Protein AF-A0A7J5ZS34-F1 (afdb_monomer_lite)

Organism: Ameiurus melas (NCBI:txid219545)

Sequence (217 aa):
MYRLGFVGENQRVLSARRSTNTTSGTLKTSHIPPKDSIRQAQTFTESSNSSSHVSEFKKKNPQLYNLISSIKTDSDGQNLIAMEVLGQDHRRALTTGPSRISQMARKLLGDTMISGDVELLLKRCMILHHPLTSEKLRCALGEGVLSQSHVLSDDGIRGYYKAGYRNLVSEYSRMGILDQNQRERLDEWVTQDRHEDTNTAEYHQLQQGLREKADGE

Structure (mmCIF, N/CA/C/O backbone):
data_AF-A0A7J5ZS34-F1
#
_entry.id   AF-A0A7J5ZS34-F1
#
loop_
_atom_site.group_PDB
_atom_site.id
_atom_site.type_symbol
_atom_site.label_atom_id
_atom_site.label_alt_id
_atom_site.label_comp_id
_atom_site.label_asym_id
_atom_site.label_entity_id
_atom_site.label_seq_id
_atom_site.pdbx_PDB_ins_code
_atom_site.Cartn_x
_atom_site.Cartn_y
_atom_site.Cartn_z
_atom_site.occupancy
_atom_site.B_iso_or_equiv
_atom_site.auth_seq_id
_atom_site.auth_comp_id
_atom_site.auth_asym_id
_atom_site.auth_atom_id
_atom_site.pdbx_PDB_model_num
ATOM 1 N N . MET A 1 1 ? 23.028 -11.704 -2.261 1.00 48.97 1 MET A N 1
ATOM 2 C CA . MET A 1 1 ? 21.741 -11.682 -2.990 1.00 48.97 1 MET A CA 1
ATOM 3 C C . MET A 1 1 ? 20.794 -10.777 -2.213 1.00 48.97 1 MET A C 1
ATOM 5 O O . MET A 1 1 ? 20.711 -10.950 -1.003 1.00 48.97 1 MET A O 1
ATOM 9 N N . TYR A 1 2 ? 20.189 -9.767 -2.846 1.00 60.50 2 TYR A N 1
ATOM 10 C CA . TYR A 1 2 ? 19.260 -8.843 -2.175 1.00 60.50 2 TYR A CA 1
ATOM 11 C C . TYR A 1 2 ? 17.985 -9.583 -1.730 1.00 60.50 2 TYR A C 1
ATOM 13 O O . TYR A 1 2 ? 17.517 -10.448 -2.467 1.00 60.50 2 TYR A O 1
ATOM 21 N N . ARG A 1 3 ? 17.395 -9.243 -0.572 1.00 74.00 3 ARG A N 1
ATOM 22 C CA . ARG A 1 3 ? 16.090 -9.782 -0.131 1.00 74.00 3 ARG A CA 1
ATOM 23 C C . ARG A 1 3 ? 14.938 -8.886 -0.606 1.00 74.00 3 ARG A C 1
ATOM 25 O O . ARG A 1 3 ? 14.037 -8.548 0.158 1.00 74.00 3 ARG A O 1
ATOM 32 N N . LEU A 1 4 ? 14.985 -8.477 -1.877 1.00 85.00 4 LEU A N 1
ATOM 33 C CA . LEU A 1 4 ? 13.944 -7.638 -2.477 1.00 85.00 4 LEU A CA 1
ATOM 34 C C . LEU A 1 4 ? 12.578 -8.314 -2.353 1.00 85.00 4 LEU A C 1
ATOM 36 O O . LEU A 1 4 ? 12.456 -9.518 -2.570 1.00 85.00 4 LEU A O 1
ATOM 40 N N . GLY A 1 5 ? 11.561 -7.540 -1.976 1.00 88.00 5 GLY A N 1
ATOM 41 C CA . GLY A 1 5 ? 10.223 -8.077 -1.727 1.00 88.00 5 GLY A CA 1
ATOM 42 C C . GLY A 1 5 ? 10.076 -8.820 -0.397 1.00 88.00 5 GLY A C 1
ATOM 43 O O . GLY A 1 5 ? 9.021 -9.399 -0.138 1.00 88.00 5 GLY A O 1
ATOM 44 N N . PHE A 1 6 ? 11.080 -8.795 0.485 1.00 93.06 6 PHE A N 1
ATOM 45 C CA . PHE A 1 6 ? 10.868 -9.205 1.870 1.00 93.06 6 PHE A CA 1
ATOM 46 C C . PHE A 1 6 ? 9.926 -8.215 2.562 1.00 93.06 6 PHE A C 1
ATOM 48 O O . PHE A 1 6 ? 10.157 -7.005 2.522 1.00 93.06 6 PHE A O 1
ATOM 55 N N . VAL A 1 7 ? 8.876 -8.738 3.195 1.00 96.38 7 VAL A N 1
ATOM 56 C CA . VAL A 1 7 ? 7.867 -7.957 3.915 1.00 96.38 7 VAL A CA 1
ATOM 57 C C . VAL A 1 7 ? 7.783 -8.431 5.356 1.00 96.38 7 VAL A C 1
ATOM 59 O O . VAL A 1 7 ? 7.884 -9.622 5.640 1.00 96.38 7 VAL A O 1
ATOM 62 N N . GLY A 1 8 ? 7.607 -7.483 6.264 1.00 95.81 8 GLY A N 1
ATOM 63 C CA . GLY A 1 8 ? 7.356 -7.731 7.675 1.00 95.81 8 GLY A CA 1
ATOM 64 C C . GLY A 1 8 ? 7.327 -6.419 8.442 1.00 95.81 8 GLY A C 1
ATOM 65 O O . GLY A 1 8 ? 7.392 -5.342 7.853 1.00 95.81 8 GLY A O 1
ATOM 66 N N . GLU A 1 9 ? 7.270 -6.500 9.767 1.00 96.06 9 GLU A N 1
ATOM 67 C CA . GLU A 1 9 ? 7.497 -5.330 10.621 1.00 96.06 9 GLU A CA 1
ATOM 68 C C . GLU A 1 9 ? 8.843 -4.679 10.277 1.00 96.06 9 GLU A C 1
ATOM 70 O O . GLU A 1 9 ? 9.850 -5.372 10.097 1.00 96.06 9 GLU A O 1
ATOM 75 N N . ASN A 1 10 ? 8.879 -3.351 10.193 1.00 94.94 10 ASN A N 1
ATOM 76 C CA . ASN A 1 10 ? 10.049 -2.597 9.749 1.00 94.94 10 ASN A CA 1
ATOM 77 C C . ASN A 1 10 ? 11.325 -2.971 10.525 1.00 94.94 10 ASN A C 1
ATOM 79 O O . ASN A 1 10 ? 12.374 -3.166 9.912 1.00 94.94 10 ASN A O 1
ATOM 83 N N . GLN A 1 11 ? 11.243 -3.191 11.841 1.00 93.38 11 GLN A N 1
ATOM 84 C CA . GLN A 1 11 ? 12.381 -3.663 12.641 1.00 93.38 11 GLN A CA 1
ATOM 85 C C . GLN A 1 11 ? 12.939 -5.017 12.166 1.00 93.38 11 GLN A C 1
ATOM 87 O O . GLN A 1 11 ? 14.158 -5.217 12.125 1.00 93.38 11 GLN A O 1
ATOM 92 N N . ARG A 1 12 ? 12.066 -5.948 11.754 1.00 91.31 12 ARG A N 1
ATOM 93 C CA . ARG A 1 12 ? 12.450 -7.267 11.228 1.00 91.31 12 ARG A CA 1
ATOM 94 C C . ARG A 1 12 ? 13.080 -7.128 9.848 1.00 91.31 12 ARG A C 1
ATOM 96 O O . ARG A 1 12 ? 14.090 -7.777 9.581 1.00 91.31 12 ARG A O 1
ATOM 103 N N . VAL A 1 13 ? 12.539 -6.248 9.003 1.00 91.19 13 VAL A N 1
ATOM 104 C CA . VAL A 1 13 ? 13.102 -5.934 7.679 1.00 91.19 13 VAL A CA 1
ATOM 105 C C . VAL A 1 13 ? 14.502 -5.328 7.812 1.00 91.19 13 VAL A C 1
ATOM 107 O O . VAL A 1 13 ? 15.447 -5.795 7.175 1.00 91.19 13 VAL A O 1
ATOM 110 N N . LEU A 1 14 ? 14.677 -4.352 8.704 1.00 88.69 14 LEU A N 1
ATOM 111 C CA . LEU A 1 14 ? 15.975 -3.733 8.981 1.00 88.69 14 LEU A CA 1
ATOM 112 C C . LEU A 1 14 ? 16.985 -4.730 9.571 1.00 88.69 14 LEU A C 1
ATOM 114 O O . LEU A 1 14 ? 18.161 -4.706 9.202 1.00 88.69 14 LEU A O 1
ATOM 118 N N . SER A 1 15 ? 16.545 -5.623 10.459 1.00 85.69 15 SER A N 1
ATOM 119 C CA . SER A 1 15 ? 17.412 -6.646 11.061 1.00 85.69 15 SER A CA 1
ATOM 120 C C . SER A 1 15 ? 17.871 -7.681 10.033 1.00 85.69 15 SER A C 1
ATOM 122 O O . SER A 1 15 ? 19.058 -8.007 9.971 1.00 85.69 15 SER A O 1
ATOM 124 N N . ALA A 1 16 ? 16.961 -8.135 9.165 1.00 81.31 16 ALA A N 1
ATOM 125 C CA . ALA A 1 16 ? 17.289 -9.027 8.057 1.00 81.31 16 ALA A CA 1
ATOM 126 C C . ALA A 1 16 ? 18.331 -8.398 7.119 1.00 81.31 16 ALA A C 1
ATOM 128 O O . ALA A 1 16 ? 19.273 -9.083 6.719 1.00 81.31 16 ALA A O 1
ATOM 129 N N . ARG A 1 17 ? 18.233 -7.089 6.851 1.00 74.88 17 ARG A N 1
ATOM 130 C CA . ARG A 1 17 ? 19.227 -6.352 6.061 1.00 74.88 17 ARG A CA 1
ATOM 131 C C . ARG A 1 17 ? 20.604 -6.321 6.714 1.00 74.88 17 ARG A C 1
ATOM 133 O O . ARG A 1 17 ? 21.589 -6.540 6.025 1.00 74.88 17 ARG A O 1
ATOM 140 N N . ARG A 1 18 ? 20.699 -6.056 8.022 1.00 65.38 18 ARG A N 1
ATOM 141 C CA . ARG A 1 18 ? 21.997 -6.005 8.730 1.00 65.38 18 ARG A CA 1
ATOM 142 C C . ARG A 1 18 ? 22.741 -7.340 8.689 1.00 65.38 18 ARG A C 1
ATOM 144 O O . ARG A 1 18 ? 23.963 -7.344 8.664 1.00 65.38 18 ARG A O 1
ATOM 151 N N . SER A 1 19 ? 22.010 -8.456 8.659 1.00 59.66 19 SER A N 1
ATOM 152 C CA . SER A 1 19 ? 22.605 -9.798 8.564 1.00 59.66 19 SER A CA 1
ATOM 153 C C . SER A 1 19 ? 23.223 -10.105 7.193 1.00 59.66 19 SER A C 1
ATOM 155 O O . SER A 1 19 ? 24.037 -11.016 7.063 1.00 59.66 19 SER A O 1
ATOM 157 N N . THR A 1 20 ? 22.859 -9.340 6.164 1.00 58.91 20 THR A N 1
ATOM 158 C CA . THR A 1 20 ? 23.405 -9.452 4.813 1.00 58.91 20 THR A CA 1
ATOM 159 C C . THR A 1 20 ? 24.353 -8.277 4.585 1.00 58.91 20 THR A C 1
ATOM 161 O O . THR A 1 20 ? 23.898 -7.142 4.557 1.00 58.91 20 THR A O 1
ATOM 164 N N . ASN A 1 21 ? 25.660 -8.507 4.414 1.00 55.16 21 ASN A N 1
ATOM 165 C CA . ASN A 1 21 ? 26.705 -7.477 4.205 1.00 55.16 21 ASN A CA 1
ATOM 166 C C . ASN A 1 21 ? 26.552 -6.633 2.905 1.00 55.16 21 ASN A C 1
ATOM 168 O O . ASN A 1 21 ? 27.532 -6.254 2.268 1.00 55.16 21 ASN A O 1
ATOM 172 N N . THR A 1 22 ? 25.335 -6.355 2.444 1.00 53.03 22 THR A N 1
ATOM 173 C CA . THR A 1 22 ? 25.034 -5.655 1.195 1.00 53.03 22 THR A CA 1
ATOM 174 C C . THR A 1 22 ? 24.881 -4.151 1.422 1.00 53.03 22 THR A C 1
ATOM 176 O O . THR A 1 22 ? 23.938 -3.709 2.074 1.00 53.03 22 THR A O 1
ATOM 179 N N . THR A 1 23 ? 25.825 -3.392 0.853 1.00 54.28 23 THR A N 1
ATOM 180 C CA . THR A 1 23 ? 25.794 -1.958 0.492 1.00 54.28 23 THR A CA 1
ATOM 181 C C . THR A 1 23 ? 24.666 -1.122 1.106 1.00 54.28 23 THR A C 1
ATOM 183 O O . THR A 1 23 ? 23.565 -1.007 0.558 1.00 54.28 23 THR A O 1
ATOM 186 N N . SER A 1 24 ? 24.995 -0.471 2.225 1.00 53.62 24 SER A N 1
ATOM 187 C CA . SER A 1 24 ? 24.229 0.636 2.800 1.00 53.62 24 SER A CA 1
ATOM 188 C C . SER A 1 24 ? 23.988 1.715 1.733 1.00 53.62 24 SER A C 1
ATOM 190 O O . SER A 1 24 ? 24.939 2.269 1.193 1.00 53.62 24 SER A O 1
ATOM 192 N N . GLY A 1 25 ? 22.723 1.982 1.386 1.00 61.28 25 GLY A N 1
ATOM 193 C CA . GLY A 1 25 ? 22.329 3.068 0.472 1.00 61.28 25 GLY A CA 1
ATOM 194 C C . GLY A 1 25 ? 21.471 2.645 -0.726 1.00 61.28 25 GLY A C 1
ATOM 195 O O . GLY A 1 25 ? 20.582 3.400 -1.122 1.00 61.28 25 GLY A O 1
ATOM 196 N N . THR A 1 26 ? 21.659 1.432 -1.256 1.00 78.56 26 THR A N 1
ATOM 197 C CA . THR A 1 26 ? 20.898 0.940 -2.427 1.00 78.56 26 THR A CA 1
ATOM 198 C C . THR A 1 26 ? 19.485 0.491 -2.062 1.00 78.56 26 THR A C 1
ATOM 200 O O . THR A 1 26 ? 18.577 0.580 -2.884 1.00 78.56 26 THR A O 1
ATOM 203 N N . LEU A 1 27 ? 19.282 0.031 -0.826 1.00 86.12 27 LEU A N 1
ATOM 204 C CA . LEU A 1 27 ? 18.014 -0.516 -0.347 1.00 86.12 27 LEU A CA 1
ATOM 205 C C . LEU A 1 27 ? 17.279 0.474 0.560 1.00 86.12 27 LEU A C 1
ATOM 207 O O . LEU A 1 27 ? 17.881 1.167 1.386 1.00 86.12 27 LEU A O 1
ATOM 211 N N . LYS A 1 28 ? 15.952 0.492 0.465 1.00 90.06 28 LYS A N 1
ATOM 212 C CA . LYS A 1 28 ? 15.052 1.249 1.343 1.00 90.06 28 LYS A CA 1
ATOM 213 C C . LYS A 1 28 ? 14.036 0.310 1.978 1.00 90.06 28 LYS A C 1
ATOM 215 O O . LYS A 1 28 ? 13.817 -0.795 1.492 1.00 90.06 28 LYS A O 1
ATOM 220 N N . THR A 1 29 ? 13.511 0.701 3.132 1.00 91.88 29 THR A N 1
ATOM 221 C CA . THR A 1 29 ? 12.297 0.096 3.680 1.00 91.88 29 THR A CA 1
ATOM 222 C C . THR A 1 29 ? 11.153 1.034 3.350 1.00 91.88 29 THR A C 1
ATOM 224 O O . THR A 1 29 ? 11.266 2.248 3.516 1.00 91.88 29 THR A O 1
ATOM 227 N N . SER A 1 30 ? 10.093 0.479 2.785 1.00 94.75 30 SER A N 1
ATOM 228 C CA . SER A 1 30 ? 8.942 1.237 2.324 1.00 94.75 30 SER A CA 1
ATOM 229 C C . SER A 1 30 ? 7.734 0.768 3.113 1.00 94.75 30 SER A C 1
ATOM 231 O O . SER A 1 30 ? 7.339 -0.388 2.985 1.00 94.75 30 SER A O 1
ATOM 233 N N . HIS A 1 31 ? 7.206 1.626 3.985 1.00 97.31 31 HIS A N 1
ATOM 234 C CA . HIS A 1 31 ? 6.014 1.318 4.776 1.00 97.31 31 HIS A CA 1
ATOM 235 C C . HIS A 1 31 ? 4.791 1.180 3.873 1.00 97.31 31 HIS A C 1
ATOM 237 O O . HIS A 1 31 ? 4.572 2.016 2.992 1.00 97.31 31 HIS A O 1
ATOM 243 N N . ILE A 1 32 ? 3.994 0.138 4.105 1.00 97.38 32 ILE A N 1
ATOM 244 C CA . ILE A 1 32 ? 2.765 -0.121 3.358 1.00 97.38 32 ILE A CA 1
ATOM 245 C C . ILE A 1 32 ? 1.648 -0.444 4.359 1.00 97.38 32 ILE A C 1
ATOM 247 O O . ILE A 1 32 ? 1.678 -1.539 4.916 1.00 97.38 32 ILE A O 1
ATOM 251 N N . PRO A 1 33 ? 0.660 0.451 4.571 1.00 97.50 33 PRO A N 1
ATOM 252 C CA . PRO A 1 33 ? 0.546 1.806 4.023 1.00 97.50 33 PRO A CA 1
ATOM 25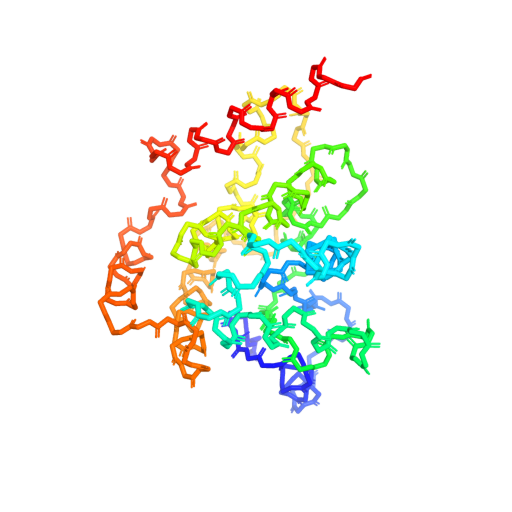3 C C . PRO A 1 33 ? 1.669 2.768 4.457 1.00 97.50 33 PRO A C 1
ATOM 255 O O . PRO A 1 33 ? 2.360 2.512 5.445 1.00 97.50 33 PRO A O 1
ATOM 258 N N . PRO A 1 34 ? 1.842 3.908 3.759 1.00 97.25 34 PRO A N 1
ATOM 259 C CA . PRO A 1 34 ? 2.855 4.900 4.107 1.00 97.25 34 PRO A CA 1
ATOM 260 C C . PRO A 1 34 ? 2.633 5.476 5.503 1.00 97.25 34 PRO A C 1
ATOM 262 O O . PRO A 1 34 ? 1.500 5.737 5.911 1.00 97.25 34 PRO A O 1
ATOM 265 N N . LYS A 1 35 ? 3.731 5.759 6.211 1.00 96.12 35 LYS A N 1
ATOM 266 C CA . LYS A 1 35 ? 3.683 6.303 7.574 1.00 96.12 35 LYS A CA 1
ATOM 267 C C . LYS A 1 35 ? 2.844 7.581 7.676 1.00 96.12 35 LYS A C 1
ATOM 269 O O . LYS A 1 35 ? 2.059 7.712 8.609 1.00 96.12 35 LYS A O 1
ATOM 274 N N . ASP A 1 36 ? 2.965 8.492 6.710 1.00 95.88 36 ASP A N 1
ATOM 275 C CA . ASP A 1 36 ? 2.170 9.727 6.697 1.00 95.88 36 ASP A CA 1
ATOM 276 C C . ASP A 1 36 ? 0.667 9.441 6.598 1.00 95.88 36 ASP A C 1
ATOM 278 O O . ASP A 1 36 ? -0.114 10.090 7.284 1.00 95.88 36 ASP A O 1
ATOM 282 N N . SER A 1 37 ? 0.256 8.458 5.790 1.00 97.94 37 SER A N 1
ATOM 283 C CA . SER A 1 37 ? -1.153 8.059 5.661 1.00 97.94 37 SER A CA 1
ATOM 284 C C . SER A 1 37 ? -1.705 7.543 6.987 1.00 97.94 37 SER A C 1
ATOM 286 O O . SER A 1 37 ? -2.801 7.923 7.390 1.00 97.94 37 SER A O 1
ATOM 288 N N . ILE A 1 38 ? -0.919 6.728 7.698 1.00 97.56 38 ILE A N 1
ATOM 289 C CA . ILE A 1 38 ? -1.285 6.205 9.020 1.00 97.56 38 ILE A CA 1
ATOM 290 C C . ILE A 1 38 ? -1.390 7.348 10.037 1.00 97.56 38 ILE A C 1
ATOM 292 O O . ILE A 1 38 ? -2.346 7.395 10.805 1.00 97.56 38 ILE A O 1
ATOM 296 N N . ARG A 1 39 ? -0.456 8.310 10.018 1.00 96.50 39 ARG A N 1
ATOM 297 C CA . ARG A 1 39 ? -0.511 9.500 10.888 1.00 96.50 39 ARG A CA 1
ATOM 298 C C . ARG A 1 39 ? -1.746 10.359 10.623 1.00 96.50 39 ARG A C 1
ATOM 300 O O . ARG A 1 39 ? -2.373 10.819 11.571 1.00 96.50 39 ARG A O 1
ATOM 307 N N . GLN A 1 40 ? -2.112 10.555 9.358 1.00 95.44 40 GLN A N 1
ATOM 308 C CA . GLN A 1 40 ? -3.324 11.292 8.994 1.00 95.44 40 GLN A CA 1
ATOM 309 C C . GLN A 1 40 ? -4.583 10.579 9.499 1.00 95.44 40 GLN A C 1
ATOM 311 O O . GLN A 1 40 ? -5.422 11.212 10.140 1.00 95.44 40 GLN A O 1
ATOM 316 N N . ALA A 1 41 ? -4.677 9.260 9.295 1.00 95.88 41 ALA A N 1
ATOM 317 C CA . ALA A 1 41 ? -5.772 8.456 9.833 1.00 95.88 41 ALA A CA 1
ATOM 318 C C . ALA A 1 41 ? -5.833 8.534 11.367 1.00 95.88 41 ALA A C 1
ATOM 320 O O . ALA A 1 41 ? -6.902 8.736 11.938 1.00 95.88 41 ALA A O 1
ATOM 321 N N . GLN A 1 42 ? -4.681 8.464 12.036 1.00 95.88 42 GLN A N 1
ATOM 322 C CA . GLN A 1 42 ? -4.588 8.568 13.488 1.00 95.88 42 GLN A CA 1
ATOM 323 C C . GLN A 1 42 ? -5.072 9.933 13.992 1.00 95.88 42 GLN A C 1
ATOM 325 O O . GLN A 1 42 ? -5.905 9.984 14.898 1.00 95.88 42 GLN A O 1
ATOM 330 N N . THR A 1 43 ? -4.640 11.025 13.359 1.00 94.50 43 THR A N 1
ATOM 331 C CA . THR A 1 43 ? -5.071 12.384 13.721 1.00 94.50 43 THR A CA 1
ATOM 332 C C . THR A 1 43 ? -6.586 12.537 13.581 1.00 94.50 43 THR A C 1
ATOM 334 O O . THR A 1 43 ? -7.230 13.093 14.469 1.00 94.50 43 THR A O 1
ATOM 337 N N . PHE A 1 44 ? -7.174 11.993 12.509 1.00 92.38 44 PHE A N 1
ATOM 338 C CA . PHE A 1 44 ? -8.626 11.986 12.318 1.00 92.38 44 PHE A CA 1
ATOM 339 C C . PHE A 1 44 ? -9.352 11.183 13.406 1.00 92.38 44 PHE A C 1
ATOM 341 O O . PHE A 1 44 ? -10.343 11.650 13.968 1.00 92.38 44 PHE A O 1
ATOM 348 N N . THR A 1 45 ? -8.861 9.983 13.736 1.00 91.44 45 THR A N 1
ATOM 349 C CA . THR A 1 45 ? -9.488 9.150 14.774 1.00 91.44 45 THR A CA 1
ATOM 350 C C . THR A 1 45 ? -9.421 9.788 16.161 1.00 91.44 45 THR A C 1
ATOM 352 O O . THR A 1 45 ? -10.363 9.638 16.936 1.00 91.44 45 THR A O 1
ATOM 355 N N . GLU A 1 46 ? -8.355 10.532 16.474 1.00 89.88 46 GLU A N 1
ATOM 356 C CA . GLU A 1 46 ? -8.234 11.252 17.745 1.00 89.88 46 GLU A CA 1
ATOM 357 C C . GLU A 1 46 ? -9.147 12.475 17.810 1.00 89.88 46 GLU A C 1
ATOM 359 O O . GLU A 1 46 ? -9.849 12.650 18.806 1.00 89.88 46 GLU A O 1
ATOM 364 N N . SER A 1 47 ? -9.179 13.296 16.756 1.00 88.81 47 SER A N 1
ATOM 365 C CA . SER A 1 47 ? -10.036 14.487 16.715 1.00 88.81 47 SER A CA 1
ATOM 366 C C . SER A 1 47 ? -11.526 14.139 16.688 1.00 88.81 47 SER A C 1
ATOM 368 O O . SER A 1 47 ? -12.350 14.903 17.183 1.00 88.81 47 SER A O 1
ATOM 370 N N . SER A 1 48 ? -11.865 12.960 16.162 1.00 85.94 48 SER A N 1
ATOM 371 C CA . SER A 1 48 ? -13.237 12.467 16.015 1.00 85.94 48 SER A CA 1
ATOM 372 C C . SER A 1 48 ? -13.568 11.327 16.984 1.00 85.94 48 SER A C 1
ATOM 374 O O . SER A 1 48 ? -14.490 10.551 16.722 1.00 85.94 48 SER A O 1
ATOM 376 N N . ASN A 1 49 ? -12.840 11.200 18.102 1.00 76.25 49 ASN A N 1
ATOM 377 C CA . ASN A 1 49 ? -12.926 10.048 19.014 1.00 76.25 49 ASN A CA 1
ATOM 378 C C . ASN A 1 49 ? -14.333 9.788 19.590 1.00 76.25 49 ASN A C 1
ATOM 380 O O . ASN A 1 49 ? -14.659 8.654 19.929 1.00 76.25 49 ASN A O 1
ATOM 384 N N . SER A 1 50 ? -15.161 10.829 19.674 1.00 73.62 50 SER A N 1
ATOM 385 C CA . SER A 1 50 ? -16.525 10.791 20.209 1.00 73.62 50 SER A CA 1
ATOM 386 C C . SER A 1 50 ? -17.578 10.612 19.111 1.00 73.62 50 SER A C 1
ATOM 388 O O . SER A 1 50 ? -18.773 10.569 19.395 1.00 73.62 50 SER A O 1
ATOM 390 N N . SER A 1 51 ? -17.158 10.516 17.846 1.00 84.38 51 SER A N 1
ATOM 391 C CA . SER A 1 51 ? -18.069 10.285 16.730 1.00 84.38 51 SER A CA 1
ATOM 392 C C . SER A 1 51 ? -18.563 8.835 16.709 1.00 84.38 51 SER A C 1
ATOM 394 O O . SER A 1 51 ? -17.820 7.884 16.990 1.00 84.38 51 SER A O 1
ATOM 396 N N . SER A 1 52 ? -19.826 8.658 16.317 1.00 84.81 52 SER A N 1
ATOM 397 C CA . SER A 1 52 ? -20.405 7.335 16.051 1.00 84.81 52 SER A CA 1
ATOM 398 C C . SER A 1 52 ? -19.600 6.576 14.994 1.00 84.81 52 SER A C 1
ATOM 400 O O . SER A 1 52 ? -19.391 5.374 15.130 1.00 84.81 52 SER A O 1
ATOM 402 N N . HIS A 1 53 ? -19.067 7.295 14.003 1.00 85.56 53 HIS A N 1
ATOM 403 C CA . HIS A 1 53 ? -18.277 6.734 12.915 1.00 85.56 53 HIS A CA 1
ATOM 404 C C . HIS A 1 53 ? -16.972 6.075 13.390 1.00 85.56 53 HIS A C 1
ATOM 406 O O . HIS A 1 53 ? -16.716 4.920 13.059 1.00 85.56 53 HIS A O 1
ATOM 412 N N . VAL A 1 54 ? -16.164 6.755 14.217 1.00 86.62 54 VAL A N 1
ATOM 413 C CA . VAL A 1 54 ? -14.915 6.172 14.753 1.00 86.62 54 VAL A CA 1
ATOM 414 C C . VAL A 1 54 ? -15.211 4.990 15.679 1.00 86.62 54 VAL A C 1
ATOM 416 O O . VAL A 1 54 ? -14.492 3.990 15.662 1.00 86.62 54 VAL A O 1
ATOM 419 N N . SER A 1 55 ? -16.293 5.073 16.455 1.00 87.38 55 SER A N 1
ATOM 420 C CA . SER A 1 55 ? -16.729 3.984 17.334 1.00 87.38 55 SER A CA 1
ATOM 421 C C . SER A 1 55 ? -17.135 2.735 16.541 1.00 87.38 55 SER A C 1
ATOM 423 O O . SER A 1 55 ? -16.737 1.620 16.887 1.00 87.38 55 SER A O 1
ATOM 425 N N . GLU A 1 56 ? -17.885 2.913 15.452 1.00 89.25 56 GLU A N 1
ATOM 426 C CA . GLU A 1 56 ? -18.272 1.834 14.543 1.00 89.25 56 GLU A CA 1
ATOM 427 C C . GLU A 1 56 ? -17.056 1.241 13.824 1.00 89.25 56 GLU A C 1
ATOM 429 O O . GLU A 1 56 ? -16.882 0.020 13.818 1.00 89.25 56 GLU A O 1
ATOM 434 N N . PHE A 1 57 ? -16.165 2.092 13.304 1.00 89.81 57 PHE A N 1
ATOM 435 C CA . PHE A 1 57 ? -14.905 1.672 12.694 1.00 89.81 57 PHE A CA 1
ATOM 436 C C . PHE A 1 57 ? -14.075 0.809 13.653 1.00 89.81 57 PHE A C 1
ATOM 438 O O . PHE A 1 57 ? -13.671 -0.296 13.291 1.00 89.81 57 PHE A O 1
ATOM 445 N N . LYS A 1 58 ? -13.885 1.261 14.899 1.00 92.44 58 LYS A N 1
ATOM 446 C CA . LYS A 1 58 ? -13.151 0.520 15.935 1.00 92.44 58 LYS A CA 1
ATOM 447 C C . LYS A 1 58 ? -13.787 -0.837 16.235 1.00 92.44 58 LYS A C 1
ATOM 449 O O . LYS A 1 58 ? -13.070 -1.810 16.452 1.00 92.44 58 LYS A O 1
ATOM 454 N N . LYS A 1 59 ? -15.121 -0.913 16.250 1.00 90.94 59 LYS A N 1
ATOM 455 C CA . LYS A 1 59 ? -15.851 -2.166 16.482 1.00 90.94 59 LYS A CA 1
ATOM 456 C C . LYS A 1 59 ? -15.708 -3.135 15.307 1.00 90.94 59 LYS A C 1
ATOM 458 O O . LYS A 1 59 ? -15.538 -4.329 15.533 1.00 90.94 59 LYS A O 1
ATOM 463 N N . LYS A 1 60 ? -15.790 -2.632 14.073 1.00 90.31 60 LYS A N 1
ATOM 464 C CA . LYS A 1 60 ? -15.750 -3.441 12.848 1.00 90.31 60 LYS A CA 1
ATOM 465 C C . LYS A 1 60 ? -14.335 -3.907 12.502 1.00 90.31 60 LYS A C 1
ATOM 467 O O . LYS A 1 60 ?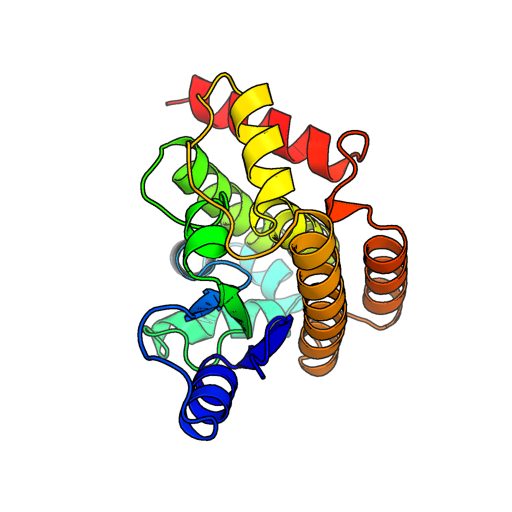 -14.162 -5.046 12.091 1.00 90.31 60 LYS A O 1
ATOM 472 N N . ASN A 1 61 ? -13.336 -3.045 12.693 1.00 93.19 61 ASN A N 1
ATOM 473 C CA . ASN A 1 61 ? -11.945 -3.285 12.309 1.00 93.19 61 ASN A CA 1
ATOM 474 C C . ASN A 1 61 ? -10.970 -3.010 13.475 1.00 93.19 61 ASN A C 1
ATOM 476 O O . ASN A 1 61 ? -10.101 -2.138 13.365 1.00 93.19 61 ASN A O 1
ATOM 480 N N . PRO A 1 62 ? -11.069 -3.742 14.601 1.00 95.31 62 PRO A N 1
ATOM 481 C CA . PRO A 1 62 ? -10.282 -3.454 15.801 1.00 95.31 62 PRO A CA 1
ATOM 482 C C . PRO A 1 62 ? -8.770 -3.572 15.571 1.00 95.31 62 PRO A C 1
ATOM 484 O O . PRO A 1 62 ? -8.008 -2.758 16.087 1.00 95.31 62 PRO A O 1
ATOM 487 N N . GLN A 1 63 ? -8.320 -4.536 14.759 1.00 96.56 63 GLN A N 1
ATOM 488 C CA . GLN A 1 63 ? -6.891 -4.712 14.477 1.00 96.56 63 GLN A CA 1
ATOM 489 C C . GLN A 1 63 ? -6.322 -3.571 13.627 1.00 96.56 63 GLN A C 1
ATOM 491 O O . GLN A 1 63 ? -5.228 -3.081 13.908 1.00 96.56 63 GLN A O 1
ATOM 496 N N . LEU A 1 64 ? -7.082 -3.082 12.640 1.00 96.25 64 LEU A N 1
ATOM 497 C CA . LEU A 1 64 ? -6.675 -1.912 11.863 1.00 96.25 64 LEU A CA 1
ATOM 498 C C . LEU A 1 64 ? -6.672 -0.647 12.735 1.00 96.25 64 LEU A C 1
ATOM 500 O O . LEU A 1 64 ? -5.725 0.132 12.670 1.00 96.25 64 LEU A O 1
ATOM 504 N N . TYR A 1 65 ? -7.675 -0.462 13.598 1.00 95.88 65 TYR A N 1
ATOM 505 C CA . TYR A 1 65 ? -7.696 0.646 14.558 1.00 95.88 65 TYR A CA 1
ATOM 506 C C . TYR A 1 65 ? -6.469 0.627 15.485 1.00 95.88 65 TYR A C 1
ATOM 508 O O . TYR A 1 65 ? -5.861 1.670 15.740 1.00 95.88 65 TYR A O 1
ATOM 516 N N . ASN A 1 66 ? -6.072 -0.555 15.967 1.00 95.56 66 ASN A N 1
ATOM 517 C CA . ASN A 1 66 ? -4.887 -0.717 16.808 1.00 95.56 66 ASN A CA 1
ATOM 518 C C . ASN A 1 66 ? -3.598 -0.352 16.054 1.00 95.56 66 ASN A C 1
ATOM 520 O O . ASN A 1 66 ? -2.766 0.363 16.609 1.00 95.56 66 ASN A O 1
ATOM 524 N N . LEU A 1 67 ? -3.462 -0.769 14.788 1.00 95.56 67 LEU A N 1
ATOM 525 C CA . LEU A 1 67 ? -2.343 -0.382 13.916 1.00 95.56 67 LEU A CA 1
ATOM 526 C C . LEU A 1 67 ? -2.268 1.143 13.727 1.00 95.56 67 LEU A C 1
ATOM 528 O O . LEU A 1 67 ? -1.194 1.733 13.806 1.00 95.56 67 LEU A O 1
ATOM 532 N N . ILE A 1 68 ? -3.408 1.795 13.487 1.00 95.69 68 ILE A N 1
ATOM 533 C CA . ILE A 1 68 ? -3.474 3.257 13.352 1.00 95.69 68 ILE A CA 1
ATOM 534 C C . ILE A 1 68 ? -3.038 3.926 14.651 1.00 95.69 68 ILE A C 1
ATOM 536 O O . ILE A 1 68 ? -2.222 4.843 14.643 1.00 95.69 68 ILE A O 1
ATOM 540 N N . SER A 1 69 ? -3.556 3.443 15.778 1.00 94.81 69 SER A N 1
ATOM 541 C CA . SER A 1 69 ? -3.284 4.016 17.095 1.00 94.81 69 SER A CA 1
ATOM 542 C C . SER A 1 69 ? -1.823 3.844 17.519 1.00 94.81 69 SER A C 1
ATOM 544 O O . SER A 1 69 ? -1.281 4.706 18.215 1.00 94.81 69 SER A O 1
ATOM 546 N N . SER A 1 70 ? -1.155 2.766 17.093 1.00 94.06 70 SER A N 1
ATOM 547 C CA . SER A 1 70 ? 0.210 2.456 17.529 1.00 94.06 70 SER A CA 1
ATOM 548 C C . SER A 1 70 ? 1.243 3.481 17.061 1.00 94.06 70 SER A C 1
ATOM 550 O O . SER A 1 70 ? 2.259 3.652 17.732 1.00 94.06 70 SER A O 1
ATOM 552 N N . ILE A 1 71 ? 0.991 4.213 15.966 1.00 94.62 71 ILE A N 1
ATOM 553 C CA . ILE A 1 71 ? 1.932 5.222 15.441 1.00 94.62 71 ILE A CA 1
ATOM 554 C C . ILE A 1 71 ? 2.208 6.360 16.436 1.00 94.62 71 ILE A C 1
ATOM 556 O O . ILE A 1 71 ? 3.243 7.021 16.349 1.00 94.62 71 ILE A O 1
ATOM 560 N N . LYS A 1 72 ? 1.311 6.579 17.406 1.00 92.94 72 LYS A N 1
ATOM 561 C CA . LYS A 1 72 ? 1.487 7.580 18.464 1.00 92.94 72 LYS A CA 1
ATOM 562 C C . LYS A 1 72 ? 2.693 7.271 19.350 1.00 92.94 72 LYS A C 1
ATOM 564 O O . LYS A 1 72 ? 3.416 8.178 19.748 1.00 92.94 72 LYS A O 1
ATOM 569 N N . THR A 1 73 ? 2.897 5.991 19.653 1.00 92.88 73 THR A N 1
ATOM 570 C CA . THR A 1 73 ? 4.006 5.499 20.482 1.00 92.88 73 THR A CA 1
ATOM 571 C C . THR A 1 73 ? 5.149 4.917 19.651 1.00 92.88 73 THR A C 1
ATOM 573 O O . THR A 1 73 ? 6.255 4.777 20.156 1.00 92.88 73 THR A O 1
ATOM 576 N N . ASP A 1 74 ? 4.900 4.599 18.379 1.00 93.12 74 ASP A N 1
ATOM 577 C CA . ASP A 1 74 ? 5.874 4.095 17.408 1.00 93.12 74 ASP A CA 1
ATOM 578 C C . ASP A 1 74 ? 6.091 5.118 16.279 1.00 93.12 74 ASP A C 1
ATOM 580 O O . ASP A 1 74 ? 5.708 4.920 15.124 1.00 93.12 74 ASP A O 1
ATOM 584 N N . SER A 1 75 ? 6.689 6.260 16.623 1.00 88.38 75 SER A N 1
ATOM 585 C CA . SER A 1 75 ? 6.868 7.396 15.706 1.00 88.38 75 SER A CA 1
ATOM 586 C C . SER A 1 75 ? 7.741 7.063 14.484 1.00 88.38 75 SER A C 1
ATOM 588 O O . SER A 1 75 ? 7.562 7.644 13.398 1.00 88.38 75 SER A O 1
ATOM 590 N N . ASP A 1 76 ? 8.652 6.103 14.633 1.00 90.75 76 ASP A N 1
ATOM 591 C CA . ASP A 1 76 ? 9.516 5.599 13.569 1.00 90.75 76 ASP A CA 1
ATOM 592 C C . ASP A 1 76 ? 8.837 4.538 12.699 1.00 90.75 76 ASP A C 1
ATOM 594 O O . ASP A 1 76 ? 9.262 4.332 11.558 1.00 90.75 76 ASP A O 1
ATOM 598 N N . GLY A 1 77 ? 7.744 3.940 13.176 1.00 94.44 77 GLY A N 1
ATOM 599 C CA . GLY A 1 77 ? 7.026 2.880 12.484 1.00 94.44 77 GLY A CA 1
ATOM 600 C C . GLY A 1 77 ? 7.822 1.578 12.460 1.00 94.44 77 GLY A C 1
ATOM 601 O O . GLY A 1 77 ? 7.911 0.947 11.409 1.00 94.44 77 GLY A O 1
ATOM 602 N N . GLN A 1 78 ? 8.477 1.216 13.564 1.00 94.88 78 GLN A N 1
ATOM 603 C CA . GLN A 1 78 ? 9.227 -0.034 13.722 1.00 94.88 78 GLN A CA 1
ATOM 604 C C . GLN A 1 78 ? 8.320 -1.268 13.697 1.00 94.88 78 GLN A C 1
ATOM 606 O O . GLN A 1 78 ? 8.710 -2.297 13.145 1.00 94.88 78 GLN A O 1
ATOM 611 N N . ASN A 1 79 ? 7.105 -1.138 14.230 1.00 93.50 79 ASN A N 1
ATOM 612 C CA . ASN A 1 79 ? 6.085 -2.184 14.286 1.00 93.50 79 ASN A CA 1
ATOM 613 C C . ASN A 1 79 ? 5.123 -2.132 13.091 1.00 93.50 79 ASN A C 1
ATOM 615 O O . ASN A 1 79 ? 4.245 -2.981 12.959 1.00 93.50 79 ASN A O 1
ATOM 619 N N . LEU A 1 80 ? 5.267 -1.139 12.210 1.00 95.94 80 LEU A N 1
ATOM 620 C CA . LEU A 1 80 ? 4.495 -1.064 10.976 1.00 95.94 80 LEU A CA 1
ATOM 621 C C . LEU A 1 80 ? 5.062 -2.000 9.913 1.00 95.94 80 LEU A C 1
ATOM 623 O O . LEU A 1 80 ? 6.273 -2.226 9.842 1.00 95.94 80 LEU A O 1
ATOM 627 N N . ILE A 1 81 ? 4.180 -2.497 9.047 1.00 97.44 81 ILE A N 1
ATOM 628 C CA . ILE A 1 81 ? 4.575 -3.336 7.922 1.00 97.44 81 ILE A CA 1
ATOM 629 C C . ILE A 1 81 ? 5.338 -2.503 6.892 1.00 97.44 81 ILE A C 1
ATOM 631 O O . ILE A 1 81 ? 4.912 -1.423 6.474 1.00 97.44 81 ILE A O 1
ATOM 635 N N . ALA A 1 82 ? 6.490 -3.021 6.485 1.00 96.94 82 ALA A N 1
ATOM 636 C CA . ALA A 1 82 ? 7.328 -2.451 5.455 1.00 96.94 82 ALA A CA 1
ATOM 637 C C . ALA A 1 82 ? 7.825 -3.535 4.499 1.00 96.94 82 ALA A C 1
ATOM 639 O O . ALA A 1 82 ? 7.968 -4.703 4.859 1.00 96.94 82 ALA A O 1
ATOM 640 N N . MET A 1 83 ? 8.123 -3.116 3.276 1.00 96.62 83 MET A N 1
ATOM 641 C CA . MET A 1 83 ? 8.748 -3.936 2.249 1.00 96.62 83 MET A CA 1
ATOM 642 C C . MET A 1 83 ? 10.175 -3.452 1.989 1.00 96.62 83 MET A C 1
ATOM 644 O O . MET A 1 83 ? 10.428 -2.246 1.901 1.00 96.62 83 MET A O 1
ATOM 648 N N . GLU A 1 84 ? 11.116 -4.382 1.841 1.00 94.38 84 GLU A N 1
ATOM 649 C CA . GLU A 1 84 ? 12.442 -4.077 1.310 1.00 94.38 84 GLU A CA 1
ATOM 650 C C . GLU A 1 84 ? 12.380 -3.884 -0.209 1.00 94.38 84 GLU A C 1
ATOM 652 O O . GLU A 1 84 ? 11.974 -4.776 -0.957 1.00 94.38 84 GLU A O 1
ATOM 657 N N . VAL A 1 85 ? 12.811 -2.707 -0.660 1.00 93.62 85 VAL A N 1
ATOM 658 C CA . VAL A 1 85 ? 12.776 -2.290 -2.066 1.00 93.62 85 VAL A CA 1
ATOM 659 C C . VAL A 1 85 ? 14.089 -1.624 -2.470 1.00 93.62 85 VAL A C 1
ATOM 661 O O . VAL A 1 85 ? 14.853 -1.144 -1.622 1.00 93.62 85 VAL A O 1
ATOM 664 N N . LEU A 1 86 ? 14.336 -1.533 -3.777 1.00 92.25 86 LEU A N 1
ATOM 665 C CA . LEU A 1 86 ? 15.402 -0.688 -4.303 1.00 92.25 86 LEU A CA 1
ATOM 666 C C . LEU A 1 86 ? 15.083 0.787 -4.042 1.00 92.25 86 LEU A C 1
ATOM 668 O O . LEU A 1 86 ? 13.947 1.240 -4.162 1.00 92.25 86 LEU A O 1
ATOM 672 N N . GLY A 1 87 ? 16.101 1.568 -3.687 1.00 90.25 87 GLY A N 1
ATOM 673 C CA . GLY A 1 87 ? 15.932 2.979 -3.356 1.00 90.25 87 GLY A CA 1
ATOM 674 C C . GLY A 1 87 ? 15.492 3.840 -4.542 1.00 90.25 87 GLY A C 1
ATOM 675 O O . GLY A 1 87 ? 14.835 4.855 -4.328 1.00 90.25 87 GLY A O 1
ATOM 676 N N . GLN A 1 88 ? 15.833 3.446 -5.772 1.00 89.19 88 GLN A N 1
ATOM 677 C CA . GLN A 1 88 ? 15.331 4.084 -6.996 1.00 89.19 88 GLN A CA 1
ATOM 678 C C . GLN A 1 88 ? 13.833 3.830 -7.175 1.00 89.19 88 GLN A C 1
ATOM 680 O O . GLN A 1 88 ? 13.068 4.780 -7.320 1.00 89.19 88 GLN A O 1
ATOM 685 N N . ASP A 1 89 ? 13.409 2.572 -7.063 1.00 92.19 89 ASP A N 1
ATOM 686 C CA . ASP A 1 89 ? 12.003 2.189 -7.198 1.00 92.19 89 ASP A CA 1
ATOM 687 C C . ASP A 1 89 ? 11.143 2.814 -6.103 1.00 92.19 89 ASP A C 1
ATOM 689 O O . ASP A 1 89 ? 10.084 3.370 -6.393 1.00 92.19 89 ASP A O 1
ATOM 693 N N . HIS A 1 90 ? 11.658 2.858 -4.868 1.00 92.69 90 HIS A N 1
ATOM 694 C CA . HIS A 1 90 ? 11.020 3.594 -3.784 1.00 92.69 90 HIS A CA 1
ATOM 695 C C . HIS A 1 90 ? 10.728 5.038 -4.195 1.00 92.69 90 HIS A C 1
ATOM 697 O O . HIS A 1 90 ? 9.594 5.461 -4.055 1.00 92.69 90 HIS A O 1
ATOM 703 N N . ARG A 1 91 ? 11.704 5.779 -4.747 1.00 90.75 91 ARG A N 1
ATOM 704 C CA . ARG A 1 91 ? 11.531 7.193 -5.144 1.00 90.75 91 ARG A CA 1
ATOM 705 C C . ARG A 1 91 ? 10.527 7.415 -6.277 1.00 90.75 91 ARG A C 1
ATOM 707 O O . ARG A 1 91 ? 10.014 8.525 -6.389 1.00 90.75 91 ARG A O 1
ATOM 714 N N . ARG A 1 92 ? 10.285 6.414 -7.125 1.00 91.56 92 ARG A N 1
ATOM 715 C CA . ARG A 1 92 ? 9.316 6.497 -8.231 1.00 91.56 92 ARG A CA 1
ATOM 716 C C . ARG A 1 92 ? 7.877 6.301 -7.752 1.00 91.56 92 ARG A C 1
ATOM 718 O O . ARG A 1 92 ? 6.959 6.863 -8.350 1.00 91.56 92 ARG A O 1
ATOM 725 N N . ALA A 1 93 ? 7.687 5.552 -6.667 1.00 94.69 93 ALA A N 1
ATOM 726 C CA . ALA A 1 93 ? 6.375 5.284 -6.097 1.00 94.69 93 ALA A CA 1
ATOM 727 C C . ALA A 1 93 ? 5.642 6.573 -5.671 1.00 94.69 93 ALA A C 1
ATOM 729 O O . ALA A 1 93 ? 6.227 7.489 -5.086 1.00 94.69 93 ALA A O 1
ATOM 730 N N . LEU A 1 94 ? 4.332 6.637 -5.915 1.00 95.94 94 LEU A N 1
ATOM 731 C CA . LEU A 1 94 ? 3.474 7.744 -5.470 1.00 95.94 94 LEU A CA 1
ATOM 732 C C . LEU A 1 94 ? 3.270 7.758 -3.949 1.00 95.94 94 LEU A C 1
ATOM 734 O O . LEU A 1 94 ? 2.916 8.783 -3.368 1.00 95.94 94 LEU A O 1
ATOM 738 N N . THR A 1 95 ? 3.571 6.650 -3.273 1.00 95.94 95 THR A N 1
ATOM 739 C CA . THR A 1 95 ? 3.584 6.563 -1.809 1.00 95.94 95 THR A CA 1
ATOM 740 C C . THR A 1 95 ? 4.721 7.333 -1.136 1.00 95.94 95 THR A C 1
ATOM 742 O O . THR A 1 95 ? 4.737 7.411 0.091 1.00 95.94 95 THR A O 1
ATOM 745 N N . THR A 1 96 ? 5.668 7.910 -1.883 1.00 91.56 96 THR A N 1
ATOM 746 C CA . THR A 1 96 ? 6.784 8.687 -1.321 1.00 91.56 96 THR A CA 1
ATOM 747 C C . THR A 1 96 ? 6.976 10.027 -2.026 1.00 91.56 96 THR A C 1
ATOM 749 O O . THR A 1 96 ? 6.392 10.312 -3.073 1.00 91.56 96 THR A O 1
ATOM 752 N N . GLY A 1 97 ? 7.832 10.859 -1.441 1.00 88.62 97 GLY A N 1
ATOM 753 C CA . GLY A 1 97 ? 8.262 12.127 -2.012 1.00 88.62 97 GLY A CA 1
ATOM 754 C C . GLY A 1 97 ? 7.293 13.295 -1.777 1.00 88.62 97 GLY A C 1
ATOM 755 O O . GLY A 1 97 ? 6.157 13.105 -1.316 1.00 88.62 97 GLY A O 1
ATOM 756 N N . PRO A 1 98 ? 7.755 14.522 -2.075 1.00 90.19 98 PRO A N 1
ATOM 757 C CA . PRO A 1 98 ? 7.039 15.749 -1.744 1.00 90.19 98 PRO A CA 1
ATOM 758 C C . PRO A 1 98 ? 6.100 16.249 -2.850 1.00 90.19 98 PRO A C 1
ATOM 760 O O . PRO A 1 98 ? 5.430 17.249 -2.620 1.00 90.19 98 PRO A O 1
ATOM 763 N N . SER A 1 99 ? 6.042 15.608 -4.029 1.00 89.69 99 SER A N 1
ATOM 764 C CA . SER A 1 99 ? 5.167 16.068 -5.124 1.00 89.69 99 SER A CA 1
ATOM 765 C C . SER A 1 99 ? 3.708 16.156 -4.676 1.00 89.69 99 SER A C 1
ATOM 767 O O . SER A 1 99 ? 3.275 15.346 -3.850 1.00 89.69 99 SER A O 1
ATOM 769 N N . ARG A 1 100 ? 2.954 17.110 -5.233 1.00 90.12 100 ARG A N 1
ATOM 770 C CA . ARG A 1 100 ? 1.540 17.322 -4.896 1.00 90.12 100 ARG A CA 1
ATOM 771 C C . ARG A 1 100 ? 0.744 16.021 -5.030 1.00 90.12 100 ARG A C 1
ATOM 773 O O . ARG A 1 100 ? 0.124 15.589 -4.061 1.00 90.12 100 ARG A O 1
ATOM 780 N N . ILE A 1 101 ? 0.882 15.319 -6.158 1.00 92.06 101 ILE A N 1
ATOM 781 C CA . ILE A 1 101 ? 0.191 14.041 -6.391 1.00 92.06 101 ILE A CA 1
ATOM 782 C C . ILE A 1 101 ? 0.614 12.979 -5.367 1.00 92.06 101 ILE A C 1
ATOM 784 O O . ILE A 1 101 ? -0.241 12.266 -4.845 1.00 92.06 101 ILE A O 1
ATOM 788 N N . SER A 1 102 ? 1.897 12.899 -4.994 1.00 94.50 102 SER A N 1
ATOM 789 C CA . SER A 1 102 ? 2.334 11.981 -3.929 1.00 94.50 102 SER A CA 1
ATOM 790 C C . SER A 1 102 ? 1.686 12.299 -2.571 1.00 94.50 102 SER A C 1
ATOM 792 O O . SER A 1 102 ? 1.313 11.386 -1.834 1.00 94.50 102 SER A O 1
ATOM 794 N N . GLN A 1 103 ? 1.559 13.579 -2.204 1.00 94.44 103 GLN A N 1
ATOM 795 C CA . GLN A 1 103 ? 0.908 13.979 -0.948 1.00 94.44 103 GLN A CA 1
ATOM 796 C C . GLN A 1 103 ? -0.582 13.617 -0.960 1.00 94.44 103 GLN A C 1
ATOM 798 O O . GLN A 1 103 ? -1.096 13.048 0.005 1.00 94.44 103 GLN A O 1
ATOM 803 N N . MET A 1 104 ? -1.258 13.866 -2.082 1.00 94.69 104 MET A N 1
ATOM 804 C CA . MET A 1 104 ? -2.666 13.525 -2.271 1.00 94.69 104 MET A CA 1
ATOM 805 C C . MET A 1 104 ? -2.906 12.016 -2.272 1.00 94.69 104 MET A C 1
ATOM 807 O O . MET A 1 104 ? -3.879 11.556 -1.679 1.00 94.69 104 MET A O 1
ATOM 811 N N . ALA A 1 105 ? -2.000 11.237 -2.867 1.00 96.94 105 ALA A N 1
ATOM 812 C CA . ALA A 1 105 ? -2.025 9.781 -2.810 1.00 96.94 105 ALA A CA 1
ATOM 813 C C . ALA A 1 105 ? -1.964 9.293 -1.357 1.00 96.94 105 ALA A C 1
ATOM 815 O O . ALA A 1 105 ? -2.786 8.476 -0.942 1.00 96.94 105 ALA A O 1
ATOM 816 N N . ARG A 1 106 ? -1.056 9.852 -0.543 1.00 97.31 106 ARG A N 1
ATOM 817 C CA . ARG A 1 106 ? -0.976 9.522 0.888 1.00 97.31 106 ARG A CA 1
ATOM 818 C C . ARG A 1 106 ? -2.232 9.940 1.659 1.00 97.31 106 ARG A C 1
ATOM 820 O O . ARG A 1 106 ? -2.649 9.183 2.535 1.00 97.31 106 ARG A O 1
ATOM 827 N N . LYS A 1 107 ? -2.861 11.064 1.307 1.00 96.38 107 LYS A N 1
ATOM 828 C CA . LYS A 1 107 ? -4.146 11.499 1.883 1.00 96.38 107 LYS A CA 1
ATOM 829 C C . LYS A 1 107 ? -5.290 10.553 1.538 1.00 96.38 107 LYS A C 1
ATOM 831 O O . LYS A 1 107 ? -5.991 10.095 2.429 1.00 96.38 107 LYS A O 1
ATOM 836 N N . LEU A 1 108 ? -5.415 10.175 0.268 1.00 96.69 108 LEU A N 1
ATOM 837 C CA . LEU A 1 108 ? -6.423 9.223 -0.199 1.00 96.69 108 LEU A CA 1
ATOM 838 C C . LEU A 1 108 ? -6.276 7.857 0.492 1.00 96.69 108 LEU A C 1
ATOM 840 O O . LEU A 1 108 ? -7.275 7.242 0.865 1.00 96.69 108 LEU A O 1
ATOM 844 N N . LEU A 1 109 ? -5.044 7.393 0.719 1.00 98.12 109 LEU A N 1
ATOM 845 C CA . LEU A 1 109 ? -4.791 6.182 1.505 1.00 98.12 109 LEU A CA 1
ATOM 846 C C . LEU A 1 109 ? -5.221 6.335 2.973 1.00 98.12 109 LEU A C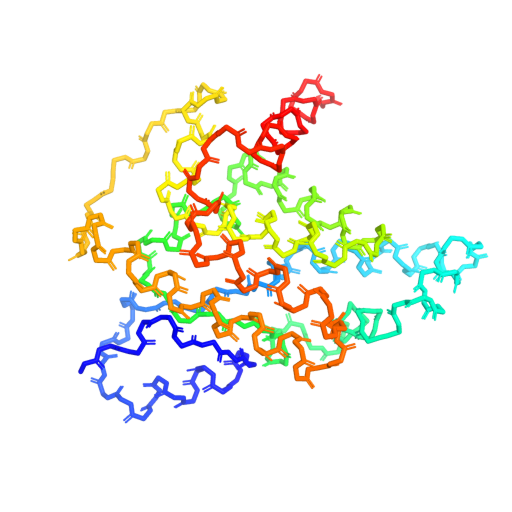 1
ATOM 848 O O . LEU A 1 109 ? -5.800 5.400 3.520 1.00 98.12 109 LEU A O 1
ATOM 852 N N . GLY A 1 110 ? -4.990 7.498 3.591 1.00 96.94 110 GLY A N 1
ATOM 853 C CA . GLY A 1 110 ? -5.494 7.811 4.933 1.00 96.94 110 GLY A CA 1
ATOM 854 C C . GLY A 1 110 ? -7.024 7.772 5.002 1.00 96.94 110 GLY A C 1
ATOM 855 O O . GLY A 1 110 ? -7.581 7.084 5.855 1.00 96.94 110 GLY A O 1
ATOM 856 N N . ASP A 1 111 ? -7.703 8.408 4.044 1.00 95.00 111 ASP A N 1
ATOM 857 C CA . ASP A 1 111 ? -9.169 8.405 3.936 1.00 95.00 111 ASP A CA 1
ATOM 858 C C . ASP A 1 111 ? -9.720 6.972 3.766 1.00 95.00 111 ASP A C 1
ATOM 860 O O . ASP A 1 111 ? -10.685 6.575 4.420 1.00 95.00 111 ASP A O 1
ATOM 864 N N . THR A 1 112 ? -9.068 6.155 2.928 1.00 96.38 112 THR A N 1
ATOM 865 C CA . THR A 1 112 ? -9.448 4.741 2.708 1.00 96.38 112 THR A CA 1
ATOM 866 C C . THR A 1 112 ? -9.257 3.902 3.972 1.00 96.38 112 THR A C 1
ATOM 868 O O . THR A 1 112 ? -10.013 2.977 4.242 1.00 96.38 112 THR A O 1
ATOM 871 N N . MET A 1 113 ? -8.242 4.216 4.772 1.00 95.38 113 MET A N 1
ATOM 872 C CA . MET A 1 113 ? -7.985 3.516 6.023 1.00 95.38 113 MET A CA 1
ATOM 873 C C . MET A 1 113 ? -9.087 3.777 7.058 1.00 95.38 113 MET A C 1
ATOM 875 O O . MET A 1 113 ? -9.506 2.849 7.746 1.00 95.38 113 MET A O 1
ATOM 879 N N . ILE A 1 114 ? -9.589 5.013 7.125 1.00 93.19 114 ILE A N 1
ATOM 880 C CA . ILE A 1 114 ? -10.676 5.417 8.028 1.00 93.19 114 ILE A CA 1
ATOM 881 C C . ILE A 1 114 ? -12.008 4.760 7.636 1.00 93.19 114 ILE A C 1
ATOM 883 O O . ILE A 1 114 ? -12.789 4.406 8.517 1.00 93.19 114 ILE A O 1
ATOM 887 N N . SER A 1 115 ? -12.262 4.532 6.340 1.00 92.94 115 SER A N 1
ATOM 888 C CA . SER A 1 115 ? -13.483 3.835 5.901 1.00 92.94 115 SER A CA 1
ATOM 889 C C . SER A 1 115 ? -13.539 2.373 6.367 1.00 92.94 115 SER A C 1
ATOM 891 O O . SER A 1 115 ? -14.613 1.769 6.415 1.00 92.94 115 SER A O 1
ATOM 893 N N . GLY A 1 116 ? -12.385 1.793 6.716 1.00 92.94 116 GLY A N 1
ATOM 894 C CA . GLY A 1 116 ? -12.262 0.410 7.155 1.00 92.94 116 GLY A CA 1
ATOM 895 C C . GLY A 1 116 ? -12.388 -0.623 6.037 1.00 92.94 116 GLY A C 1
ATOM 896 O O . GLY A 1 116 ? -12.529 -1.808 6.339 1.00 92.94 116 GLY A O 1
ATOM 897 N N . ASP A 1 117 ? -12.331 -0.206 4.770 1.00 94.94 117 ASP A N 1
ATOM 898 C CA . ASP A 1 117 ? -12.207 -1.119 3.634 1.00 94.94 117 ASP A CA 1
ATOM 899 C C . ASP A 1 117 ? -10.736 -1.520 3.443 1.00 94.94 117 ASP A C 1
ATOM 901 O O . ASP A 1 117 ? -9.970 -0.906 2.696 1.00 94.94 117 ASP A O 1
ATOM 905 N N . VAL A 1 118 ? -10.330 -2.552 4.186 1.00 95.94 118 VAL A N 1
ATOM 906 C CA . VAL A 1 118 ? -8.957 -3.075 4.192 1.00 95.94 118 VAL A CA 1
ATOM 907 C C . VAL A 1 118 ? -8.549 -3.605 2.815 1.00 95.94 118 VAL A C 1
ATOM 909 O O . VAL A 1 118 ? -7.409 -3.406 2.391 1.00 95.94 118 VAL A O 1
ATOM 912 N N . GLU A 1 119 ? -9.464 -4.274 2.111 1.00 97.31 119 GLU A N 1
ATOM 913 C CA . GLU A 1 119 ? -9.178 -4.857 0.800 1.00 97.31 119 GLU A CA 1
ATOM 914 C C . GLU A 1 119 ? -8.862 -3.749 -0.210 1.00 97.31 119 GLU A C 1
ATOM 916 O O . GLU A 1 119 ? -7.814 -3.777 -0.863 1.00 97.31 119 GLU A O 1
ATOM 921 N N . LEU A 1 120 ? -9.712 -2.721 -0.273 1.00 97.94 120 LEU A N 1
ATOM 922 C CA . LEU A 1 120 ? -9.484 -1.554 -1.117 1.00 97.94 120 LEU A CA 1
ATOM 923 C C . LEU A 1 120 ? -8.215 -0.792 -0.716 1.00 97.94 120 LEU A C 1
ATOM 925 O O . LEU A 1 120 ? -7.447 -0.381 -1.589 1.00 97.94 120 LEU A O 1
ATOM 929 N N . LEU A 1 121 ? -7.962 -0.622 0.587 1.00 98.19 121 LEU A N 1
ATOM 930 C CA . LEU A 1 121 ? -6.752 0.026 1.099 1.00 98.19 121 LEU A CA 1
ATOM 931 C C . LEU A 1 121 ? -5.488 -0.664 0.580 1.00 98.19 121 LEU A C 1
ATOM 933 O O . LEU A 1 121 ? -4.586 0.015 0.085 1.00 98.19 121 LEU A O 1
ATOM 937 N N . LEU A 1 122 ? -5.415 -1.994 0.674 1.00 98.56 122 LEU A N 1
ATOM 938 C CA . LEU A 1 122 ? -4.237 -2.747 0.248 1.00 98.56 122 LEU A CA 1
ATOM 939 C C . LEU A 1 122 ? -4.064 -2.734 -1.271 1.00 98.56 122 LEU A C 1
ATOM 941 O O . LEU A 1 122 ? -2.948 -2.507 -1.734 1.00 98.56 122 LEU A O 1
ATOM 945 N N . LYS A 1 123 ? -5.143 -2.867 -2.051 1.00 98.75 123 LYS A N 1
ATOM 946 C CA . LYS A 1 123 ? -5.077 -2.727 -3.517 1.00 98.75 123 LYS A CA 1
ATOM 947 C C . LYS A 1 123 ? -4.548 -1.354 -3.929 1.00 98.75 123 LYS A C 1
ATOM 949 O O . LYS A 1 123 ? -3.617 -1.260 -4.730 1.00 98.75 123 LYS A O 1
ATOM 954 N N . ARG A 1 124 ? -5.075 -0.280 -3.326 1.00 98.62 124 ARG A N 1
ATOM 955 C CA . ARG A 1 124 ? -4.608 1.094 -3.575 1.00 98.62 124 ARG A CA 1
ATOM 956 C C . ARG A 1 124 ? -3.152 1.282 -3.168 1.00 98.62 124 ARG A C 1
ATOM 958 O O . ARG A 1 124 ? -2.384 1.893 -3.908 1.00 98.62 124 ARG A O 1
ATOM 965 N N . CYS A 1 125 ? -2.763 0.727 -2.022 1.00 98.56 125 CYS A N 1
ATOM 966 C CA . CYS A 1 125 ? -1.376 0.726 -1.580 1.00 98.56 125 CYS A CA 1
ATOM 967 C C . CYS A 1 125 ? -0.463 0.049 -2.604 1.00 98.56 125 CYS A C 1
ATOM 969 O O . CYS A 1 125 ? 0.537 0.645 -2.979 1.00 98.56 125 CYS A O 1
ATOM 971 N N . MET A 1 126 ? -0.809 -1.143 -3.096 1.00 98.69 126 MET A N 1
ATOM 972 C CA . MET A 1 126 ? -0.002 -1.876 -4.079 1.00 98.69 126 MET A CA 1
ATOM 973 C C . MET A 1 126 ? 0.137 -1.110 -5.404 1.00 98.69 126 MET A C 1
ATOM 975 O O . MET A 1 126 ? 1.242 -1.024 -5.938 1.00 98.69 126 MET A O 1
ATOM 979 N N . ILE A 1 127 ? -0.940 -0.490 -5.899 1.00 98.62 127 ILE A N 1
ATOM 980 C CA . ILE A 1 127 ? -0.917 0.339 -7.119 1.00 98.62 127 ILE A CA 1
ATOM 981 C C . ILE A 1 127 ? 0.020 1.548 -6.947 1.00 98.62 127 ILE A C 1
ATOM 983 O O . ILE A 1 127 ? 0.907 1.772 -7.770 1.00 98.62 127 ILE A O 1
ATOM 987 N N . LEU A 1 128 ? -0.138 2.309 -5.858 1.00 98.19 128 LEU A N 1
ATOM 988 C CA . LEU A 1 128 ? 0.642 3.529 -5.591 1.00 98.19 128 LEU A CA 1
ATOM 989 C C . LEU A 1 128 ? 2.080 3.250 -5.127 1.00 98.19 128 LEU A C 1
ATOM 991 O O . LEU A 1 128 ? 2.929 4.140 -5.166 1.00 98.19 128 LEU A O 1
ATOM 995 N N . HIS A 1 129 ? 2.349 2.045 -4.631 1.00 97.88 129 HIS A N 1
ATOM 996 C CA . HIS A 1 129 ? 3.669 1.607 -4.188 1.00 97.88 129 HIS A CA 1
ATOM 997 C C . HIS A 1 129 ? 4.492 1.000 -5.336 1.00 97.88 129 HIS A C 1
ATOM 999 O O . HIS A 1 129 ? 5.724 0.999 -5.278 1.00 97.88 129 HIS A O 1
ATOM 1005 N N . HIS A 1 130 ? 3.830 0.505 -6.389 1.00 97.44 130 HIS A N 1
ATOM 1006 C CA . HIS A 1 130 ? 4.501 -0.057 -7.556 1.00 97.44 130 HIS A CA 1
ATOM 1007 C C . HIS A 1 130 ? 5.106 1.070 -8.412 1.00 97.44 130 HIS A C 1
ATOM 1009 O O . HIS A 1 130 ? 4.372 1.976 -8.823 1.00 97.44 130 HIS A O 1
ATOM 1015 N N . PRO A 1 131 ? 6.417 1.050 -8.719 1.00 95.06 131 PRO A N 1
ATOM 1016 C CA . PRO A 1 131 ? 7.093 2.156 -9.395 1.00 95.06 131 PRO A CA 1
ATOM 1017 C C . PRO A 1 131 ? 6.576 2.356 -10.822 1.00 95.06 131 PRO A C 1
ATOM 1019 O O . PRO A 1 131 ? 6.301 3.489 -11.210 1.00 95.06 131 PRO A O 1
ATOM 1022 N N . LEU A 1 132 ? 6.369 1.269 -11.577 1.00 94.94 132 LEU A N 1
ATOM 1023 C CA . LEU A 1 132 ? 5.877 1.349 -12.957 1.00 94.94 132 LEU A CA 1
ATOM 1024 C C . LEU A 1 132 ? 4.422 1.829 -13.001 1.00 94.94 132 LEU A C 1
ATOM 1026 O O . LEU A 1 132 ? 4.049 2.623 -13.859 1.00 94.94 132 LEU A O 1
ATOM 1030 N N . THR A 1 133 ? 3.585 1.381 -12.061 1.00 96.44 133 THR A N 1
ATOM 1031 C CA . THR A 1 133 ? 2.167 1.772 -12.041 1.00 96.44 133 THR A CA 1
ATOM 1032 C C . THR A 1 133 ? 1.998 3.210 -11.556 1.00 96.44 133 THR A C 1
ATOM 1034 O O . THR A 1 133 ? 1.186 3.955 -12.099 1.00 96.44 133 THR A O 1
ATOM 1037 N N . SER A 1 134 ? 2.823 3.637 -10.598 1.00 95.69 134 SER A N 1
ATOM 1038 C CA . SER A 1 134 ? 2.904 5.036 -10.171 1.00 95.69 134 SER A CA 1
ATOM 1039 C C . SER A 1 134 ? 3.291 5.965 -11.315 1.00 95.69 134 SER A C 1
ATOM 1041 O O . SER A 1 134 ? 2.711 7.035 -11.459 1.00 95.69 134 SER A O 1
ATOM 1043 N N . GLU A 1 135 ? 4.242 5.559 -12.153 1.00 93.19 135 GLU A N 1
ATOM 1044 C CA . GLU A 1 135 ? 4.650 6.335 -13.323 1.00 93.19 135 GLU A CA 1
ATOM 1045 C C . GLU A 1 135 ? 3.542 6.436 -14.377 1.00 93.19 135 GLU A C 1
ATOM 1047 O O . GLU A 1 135 ? 3.276 7.532 -14.872 1.00 93.19 135 GLU A O 1
ATOM 1052 N N . LYS A 1 136 ? 2.820 5.337 -14.649 1.00 94.38 136 LYS A N 1
ATOM 1053 C CA . LYS A 1 136 ? 1.614 5.365 -15.498 1.00 94.38 136 LYS A CA 1
ATOM 1054 C C . LYS A 1 136 ? 0.567 6.349 -14.958 1.00 94.38 136 LYS A C 1
ATOM 1056 O O . LYS A 1 136 ? 0.026 7.137 -15.732 1.00 94.38 136 LYS A O 1
ATOM 1061 N N . LEU A 1 137 ? 0.320 6.350 -13.642 1.00 94.88 137 LEU A N 1
ATOM 1062 C CA . LEU A 1 137 ? -0.603 7.295 -12.999 1.00 94.88 137 LEU A CA 1
ATOM 1063 C C . LEU A 1 137 ? -0.137 8.744 -13.150 1.00 94.88 137 LEU A C 1
ATOM 1065 O O . LEU A 1 137 ? -0.943 9.594 -13.513 1.00 94.88 137 LEU A O 1
ATOM 1069 N N . ARG A 1 138 ? 1.153 9.028 -12.927 1.00 92.44 138 ARG A N 1
ATOM 1070 C CA . ARG A 1 138 ? 1.722 10.370 -13.142 1.00 92.44 138 ARG A CA 1
ATOM 1071 C C . ARG A 1 138 ? 1.482 10.849 -14.572 1.00 92.44 138 ARG A C 1
ATOM 1073 O O . ARG A 1 138 ? 0.920 11.924 -14.758 1.00 92.44 138 ARG A O 1
ATOM 1080 N N . CYS A 1 139 ? 1.793 10.014 -15.565 1.00 91.12 139 CYS A N 1
ATOM 1081 C CA . CYS A 1 139 ? 1.562 10.335 -16.975 1.00 91.12 139 CYS A CA 1
ATOM 1082 C C . CYS A 1 139 ? 0.075 10.601 -17.265 1.00 91.12 139 CYS A C 1
ATOM 1084 O O . CYS A 1 139 ? -0.268 11.579 -17.925 1.00 91.12 139 CYS A O 1
ATOM 1086 N N . ALA A 1 140 ? -0.824 9.770 -16.730 1.00 91.81 140 ALA A N 1
ATOM 1087 C CA . ALA A 1 140 ? -2.272 9.921 -16.896 1.00 91.81 140 ALA A CA 1
ATOM 1088 C C . ALA A 1 140 ? -2.849 11.178 -16.208 1.00 91.81 140 ALA A C 1
ATOM 1090 O O . ALA A 1 140 ? -3.972 11.604 -16.511 1.00 91.81 140 ALA A O 1
ATOM 1091 N N . LEU A 1 141 ? -2.095 11.763 -15.277 1.00 90.69 141 LEU A N 1
ATOM 1092 C CA . LEU A 1 141 ? -2.399 13.009 -14.576 1.00 90.69 141 LEU A CA 1
ATOM 1093 C C . LEU A 1 141 ? -1.628 14.211 -15.150 1.00 90.69 141 LEU A C 1
ATOM 1095 O O . LEU A 1 141 ? -1.735 15.308 -14.614 1.00 90.69 141 LEU A O 1
ATOM 1099 N N . GLY A 1 142 ? -0.885 14.026 -16.247 1.00 87.12 142 GLY A N 1
ATOM 1100 C CA . GLY A 1 142 ? -0.138 15.094 -16.911 1.00 87.12 142 GLY A CA 1
ATOM 1101 C C . GLY A 1 142 ? 1.177 15.479 -16.227 1.00 87.12 142 GLY A C 1
ATOM 1102 O O . GLY A 1 142 ? 1.771 16.491 -16.592 1.00 87.12 142 GLY A O 1
ATOM 1103 N N . GLU A 1 143 ? 1.661 14.694 -15.259 1.00 81.88 143 GLU A N 1
ATOM 1104 C CA . GLU A 1 143 ? 3.010 14.865 -14.717 1.00 81.88 143 GLU A CA 1
ATOM 1105 C C . GLU A 1 143 ? 4.056 14.233 -15.644 1.00 81.88 143 GLU A C 1
ATOM 1107 O O . GLU A 1 143 ? 3.866 13.145 -16.192 1.00 81.88 143 GLU A O 1
ATOM 1112 N N . GLY A 1 144 ? 5.190 14.923 -15.800 1.00 70.06 144 GLY A N 1
ATOM 1113 C CA . GLY A 1 144 ? 6.323 14.424 -16.571 1.00 70.06 144 GLY A CA 1
ATOM 1114 C C . GLY A 1 144 ? 6.932 13.152 -15.974 1.00 70.06 144 GLY A C 1
ATOM 1115 O O . GLY A 1 144 ? 6.893 12.916 -14.764 1.00 70.06 144 GLY A O 1
ATOM 1116 N N . VAL A 1 145 ? 7.540 12.343 -16.840 1.00 67.69 145 VAL A N 1
ATOM 1117 C CA . VAL A 1 145 ? 8.254 11.121 -16.453 1.00 67.69 145 VAL A CA 1
ATOM 1118 C C . VAL A 1 145 ? 9.503 11.489 -15.654 1.00 67.69 145 VAL A C 1
ATOM 1120 O O . VAL A 1 145 ? 10.315 12.315 -16.081 1.00 67.69 145 VAL A O 1
ATOM 1123 N N . LEU A 1 146 ? 9.695 10.848 -14.502 1.00 65.88 146 LEU A N 1
ATOM 1124 C CA . LEU A 1 146 ? 10.951 10.956 -13.770 1.00 65.88 146 LEU A CA 1
ATOM 1125 C C . LEU A 1 146 ? 12.004 10.135 -14.516 1.00 65.88 146 LEU A C 1
ATOM 1127 O O . LEU A 1 146 ? 12.056 8.919 -14.365 1.00 65.88 146 LEU A O 1
ATOM 1131 N N . SER A 1 147 ? 12.868 10.793 -15.292 1.00 58.72 147 SER A N 1
ATOM 1132 C CA . SER A 1 147 ? 14.028 10.140 -15.912 1.00 58.72 147 SER A CA 1
ATOM 1133 C C . SER A 1 147 ? 14.963 9.598 -14.824 1.00 58.72 147 SER A C 1
ATOM 1135 O O . SER A 1 147 ? 15.821 10.316 -14.306 1.00 58.72 147 SER A O 1
ATOM 1137 N N . GLN A 1 148 ? 14.793 8.331 -14.453 1.00 66.31 148 GLN A N 1
ATOM 1138 C CA . GLN A 1 148 ? 15.665 7.615 -13.527 1.00 66.31 148 GLN A CA 1
ATOM 1139 C C . GLN A 1 148 ? 16.091 6.295 -14.162 1.00 66.31 148 GLN A C 1
ATOM 1141 O O . GLN A 1 148 ? 15.259 5.544 -14.663 1.00 66.31 148 GLN A O 1
ATOM 1146 N N . SER A 1 149 ? 17.391 6.003 -14.117 1.00 66.31 149 SER A N 1
ATOM 1147 C CA . SER A 1 149 ? 17.915 4.703 -14.529 1.00 66.31 149 SER A CA 1
ATOM 1148 C C . SER A 1 149 ? 17.378 3.597 -13.621 1.00 66.31 149 SER A C 1
ATOM 1150 O O . SER A 1 149 ? 17.233 3.797 -12.412 1.00 66.31 149 SER A O 1
ATOM 1152 N N . HIS A 1 150 ? 17.078 2.434 -14.201 1.00 70.62 150 HIS A N 1
ATOM 1153 C CA . HIS A 1 150 ? 16.670 1.249 -13.452 1.00 70.62 150 HIS A CA 1
ATOM 1154 C C . HIS A 1 150 ? 17.883 0.363 -13.160 1.00 70.62 150 HIS A C 1
ATOM 1156 O O . HIS A 1 150 ? 18.700 0.104 -14.042 1.00 70.62 150 HIS A O 1
ATOM 1162 N N . VAL A 1 151 ? 17.999 -0.115 -11.919 1.00 80.44 151 VAL A N 1
ATOM 1163 C CA . VAL A 1 151 ? 18.968 -1.166 -11.555 1.00 80.44 151 VAL A CA 1
ATOM 1164 C C . VAL A 1 151 ? 18.517 -2.540 -12.061 1.00 80.44 151 VAL A C 1
ATOM 1166 O O . VAL A 1 151 ? 19.357 -3.369 -12.401 1.00 80.44 151 VAL A O 1
ATOM 1169 N N . LEU A 1 152 ? 17.205 -2.786 -12.116 1.00 85.19 152 LEU A N 1
ATOM 1170 C CA . LEU A 1 152 ? 16.604 -4.005 -12.660 1.00 85.19 152 LEU A CA 1
ATOM 1171 C C . LEU A 1 152 ? 15.822 -3.689 -13.936 1.00 85.19 152 LEU A C 1
ATOM 1173 O O . LEU A 1 152 ? 15.379 -2.562 -14.125 1.00 85.19 152 LEU A O 1
ATOM 1177 N N . SER A 1 153 ? 15.616 -4.689 -14.794 1.00 90.38 153 SER A N 1
ATOM 1178 C CA . SER A 1 153 ? 14.632 -4.578 -15.875 1.00 90.38 153 SER A CA 1
ATOM 1179 C C . SER A 1 153 ? 13.216 -4.445 -15.309 1.00 90.38 153 SER A C 1
ATOM 1181 O O . SER A 1 153 ? 12.961 -4.848 -14.170 1.00 90.38 153 SER A O 1
ATOM 1183 N N . ASP A 1 154 ? 12.279 -3.962 -16.124 1.00 91.62 154 ASP A N 1
ATOM 1184 C CA . ASP A 1 154 ? 10.859 -3.910 -15.762 1.00 91.62 154 ASP A CA 1
ATOM 1185 C C . ASP A 1 154 ? 10.346 -5.271 -15.277 1.00 91.62 154 ASP A C 1
ATOM 1187 O O . ASP A 1 154 ? 9.705 -5.340 -14.235 1.00 91.62 154 ASP A O 1
ATOM 1191 N N . ASP A 1 155 ? 10.700 -6.370 -15.948 1.00 93.00 155 ASP A N 1
ATOM 1192 C CA . ASP A 1 155 ? 10.304 -7.718 -15.517 1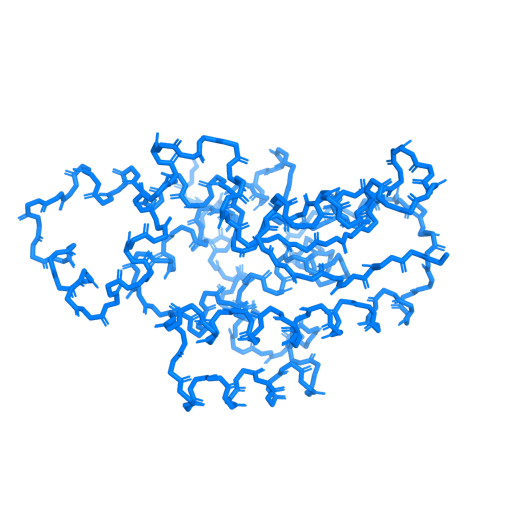.00 93.00 155 ASP A CA 1
ATOM 1193 C C . ASP A 1 155 ? 10.914 -8.112 -14.165 1.00 93.00 155 ASP A C 1
ATOM 1195 O O . ASP A 1 155 ? 10.262 -8.768 -13.351 1.00 93.00 155 ASP A O 1
ATOM 1199 N N . GLY A 1 156 ? 12.146 -7.673 -13.889 1.00 92.88 156 GLY A N 1
ATOM 1200 C CA . GLY A 1 156 ? 12.771 -7.847 -12.581 1.00 92.88 156 GLY A CA 1
ATOM 1201 C C . GLY A 1 156 ? 12.013 -7.100 -11.483 1.00 92.88 156 GLY A C 1
ATOM 1202 O O . GLY A 1 156 ? 11.764 -7.669 -10.419 1.00 92.88 156 GLY A O 1
ATOM 1203 N N . ILE A 1 157 ? 11.603 -5.857 -11.760 1.00 93.88 157 ILE A N 1
ATOM 1204 C CA . ILE A 1 157 ? 10.779 -5.034 -10.866 1.00 93.88 157 ILE A CA 1
ATOM 1205 C C . ILE A 1 157 ? 9.435 -5.723 -10.607 1.00 93.88 157 ILE A C 1
ATOM 1207 O O . ILE A 1 157 ? 9.106 -5.991 -9.450 1.00 93.88 157 ILE A O 1
ATOM 1211 N N . ARG A 1 158 ? 8.701 -6.082 -11.668 1.00 95.06 158 ARG A N 1
ATOM 1212 C CA . ARG A 1 158 ? 7.407 -6.781 -11.581 1.00 95.06 158 ARG A CA 1
ATOM 1213 C C . ARG A 1 158 ? 7.503 -8.032 -10.720 1.00 95.06 158 ARG A C 1
ATOM 1215 O O . ARG A 1 158 ? 6.734 -8.211 -9.777 1.00 95.06 158 ARG A O 1
ATOM 1222 N N . GLY A 1 159 ? 8.503 -8.872 -10.991 1.00 95.44 159 GLY A N 1
ATOM 1223 C CA . GLY A 1 159 ? 8.704 -10.130 -10.281 1.00 95.44 159 GLY A CA 1
ATOM 1224 C C . GLY A 1 159 ? 8.877 -9.946 -8.773 1.00 95.44 159 GLY A C 1
ATOM 1225 O O . GLY A 1 159 ? 8.198 -10.613 -7.986 1.00 95.44 159 GLY A O 1
ATOM 1226 N N . TYR A 1 160 ? 9.752 -9.028 -8.344 1.00 95.06 160 TYR A N 1
ATOM 1227 C CA . TYR A 1 160 ? 10.018 -8.864 -6.912 1.00 95.06 160 TYR A CA 1
ATOM 1228 C C . TYR A 1 160 ? 8.893 -8.115 -6.184 1.00 95.06 160 TYR A C 1
ATOM 1230 O O . TYR A 1 160 ? 8.611 -8.425 -5.023 1.00 95.06 160 TYR A O 1
ATOM 1238 N N . TYR A 1 161 ? 8.223 -7.162 -6.839 1.00 97.50 161 TYR A N 1
ATOM 1239 C CA . TYR A 1 161 ? 7.062 -6.489 -6.256 1.00 97.50 161 TYR A CA 1
ATOM 1240 C C . TYR A 1 161 ? 5.878 -7.441 -6.098 1.00 97.50 161 TYR A C 1
ATOM 1242 O O . TYR A 1 161 ? 5.290 -7.473 -5.019 1.00 97.50 161 TYR A O 1
ATOM 1250 N N . LYS A 1 162 ? 5.589 -8.289 -7.093 1.00 97.75 162 LYS A N 1
ATOM 1251 C CA . LYS A 1 162 ? 4.555 -9.330 -6.993 1.00 97.75 162 LYS A CA 1
ATOM 1252 C C . LYS A 1 162 ? 4.816 -10.281 -5.825 1.00 97.75 162 LYS A C 1
ATOM 1254 O O . LYS A 1 162 ? 3.913 -10.558 -5.034 1.00 97.75 162 LYS A O 1
ATOM 1259 N N . ALA A 1 163 ? 6.057 -10.751 -5.675 1.00 96.75 163 ALA A N 1
ATOM 1260 C CA . ALA A 1 163 ? 6.452 -11.580 -4.535 1.00 96.75 163 ALA A CA 1
ATOM 1261 C C . ALA A 1 163 ? 6.264 -10.837 -3.199 1.00 96.75 163 ALA A C 1
ATOM 1263 O O . ALA A 1 163 ? 5.701 -11.391 -2.254 1.00 96.75 163 ALA A O 1
ATOM 1264 N N . GLY A 1 164 ? 6.661 -9.562 -3.141 1.00 97.75 164 GLY A N 1
ATOM 1265 C CA . GLY A 1 164 ? 6.432 -8.705 -1.980 1.00 97.75 164 GLY A CA 1
ATOM 1266 C C . GLY A 1 164 ? 4.956 -8.517 -1.649 1.00 97.75 164 GLY A C 1
ATOM 1267 O O . GLY A 1 164 ? 4.579 -8.612 -0.488 1.00 97.75 164 GLY A O 1
ATOM 1268 N N . TYR A 1 165 ? 4.090 -8.334 -2.641 1.00 98.56 165 TYR A N 1
ATOM 1269 C CA . TYR A 1 165 ? 2.655 -8.162 -2.420 1.00 98.56 165 TYR A CA 1
ATOM 1270 C C . TYR A 1 165 ? 1.968 -9.428 -1.911 1.00 98.56 165 TYR A C 1
ATOM 1272 O O . TYR A 1 165 ? 1.118 -9.330 -1.030 1.00 98.56 165 TYR A O 1
ATOM 1280 N N . ARG A 1 166 ? 2.396 -10.621 -2.334 1.00 98.00 166 ARG A N 1
ATOM 1281 C CA . ARG A 1 166 ? 1.929 -11.881 -1.722 1.00 98.00 166 ARG A CA 1
ATOM 1282 C C . ARG A 1 166 ? 2.347 -12.004 -0.253 1.00 98.00 166 ARG A C 1
ATOM 1284 O O . ARG A 1 166 ? 1.545 -12.386 0.605 1.00 98.00 166 ARG A O 1
ATOM 1291 N N . ASN A 1 167 ? 3.586 -11.620 0.063 1.00 97.50 167 ASN A N 1
ATOM 1292 C CA . ASN A 1 167 ? 4.064 -11.576 1.448 1.00 97.50 167 ASN A CA 1
ATOM 1293 C C . ASN A 1 167 ? 3.300 -10.526 2.272 1.00 97.50 167 ASN A C 1
ATOM 1295 O O . ASN A 1 167 ? 2.967 -10.776 3.427 1.00 97.50 167 ASN A O 1
ATOM 1299 N N . LEU A 1 168 ? 2.960 -9.384 1.670 1.00 98.19 168 LEU A N 1
ATOM 1300 C CA . LEU A 1 168 ? 2.153 -8.334 2.288 1.00 98.19 168 LEU A CA 1
ATOM 1301 C C . LEU A 1 168 ? 0.760 -8.844 2.670 1.00 98.19 168 LEU A C 1
ATOM 1303 O O . LEU A 1 168 ? 0.355 -8.675 3.817 1.00 98.19 168 LEU A O 1
ATOM 1307 N N . VAL A 1 169 ? 0.057 -9.516 1.752 1.00 98.44 169 VAL A N 1
ATOM 1308 C CA . VAL A 1 169 ? -1.249 -10.141 2.037 1.00 98.44 169 VAL A CA 1
ATOM 1309 C C . VAL A 1 169 ? -1.132 -11.135 3.195 1.00 98.44 169 VAL A C 1
ATOM 1311 O O . VAL A 1 169 ? -1.956 -11.129 4.111 1.00 98.44 169 VAL A O 1
ATOM 1314 N N . SER A 1 170 ? -0.071 -11.945 3.201 1.00 97.62 170 SER A N 1
ATOM 1315 C CA . SER A 1 170 ? 0.184 -12.920 4.267 1.00 97.62 170 SER A CA 1
ATOM 1316 C C . SER A 1 170 ? 0.427 -12.260 5.629 1.00 97.62 170 SER A C 1
ATOM 1318 O O . SER A 1 170 ? -0.138 -12.705 6.627 1.00 97.62 170 SER A O 1
ATOM 1320 N N . GLU A 1 171 ? 1.209 -11.178 5.692 1.00 97.81 171 GLU A N 1
ATOM 1321 C CA . GLU A 1 171 ? 1.453 -10.442 6.940 1.00 97.81 171 GLU A CA 1
ATOM 1322 C C . GLU A 1 171 ? 0.179 -9.763 7.462 1.00 97.81 171 GLU A C 1
ATOM 1324 O O . GLU A 1 171 ? -0.135 -9.882 8.645 1.00 97.81 171 GLU A O 1
ATOM 1329 N N . TYR A 1 172 ? -0.614 -9.130 6.594 1.00 98.00 172 TYR A N 1
ATOM 1330 C CA . TYR A 1 172 ? -1.880 -8.508 7.001 1.00 98.00 172 TYR A CA 1
ATOM 1331 C C . TYR A 1 172 ? -2.926 -9.528 7.476 1.00 98.00 172 TYR A C 1
ATOM 1333 O O . TYR A 1 172 ? -3.678 -9.254 8.415 1.00 98.00 172 TYR A O 1
ATOM 1341 N N . SER A 1 173 ? -2.945 -10.726 6.885 1.00 97.75 173 SER A N 1
ATOM 1342 C CA . SER A 1 173 ? -3.758 -11.839 7.382 1.00 97.75 173 SER A CA 1
ATOM 1343 C C . SER A 1 173 ? -3.249 -12.365 8.727 1.00 97.75 173 SER A C 1
ATOM 1345 O O . SER A 1 173 ? -4.043 -12.547 9.648 1.00 97.75 173 SER A O 1
ATOM 1347 N N . ARG A 1 174 ? -1.928 -12.515 8.903 1.00 96.94 174 ARG A N 1
ATOM 1348 C CA . ARG A 1 174 ? -1.314 -12.918 10.184 1.00 96.94 174 ARG A CA 1
ATOM 1349 C C . ARG A 1 174 ? -1.663 -11.957 11.325 1.00 96.94 174 ARG A C 1
ATOM 1351 O O . ARG A 1 174 ? -1.825 -12.393 12.460 1.00 96.94 174 ARG A O 1
ATOM 1358 N N . MET A 1 175 ? -1.781 -10.663 11.033 1.00 95.69 175 MET A N 1
ATOM 1359 C CA . MET A 1 175 ? -2.182 -9.635 12.003 1.00 95.69 175 MET A CA 1
ATOM 1360 C C . MET A 1 175 ? -3.682 -9.653 12.338 1.00 95.69 175 MET A C 1
ATOM 1362 O O . MET A 1 175 ? -4.125 -8.874 13.180 1.00 95.69 175 MET A O 1
ATOM 1366 N N . GLY A 1 176 ? -4.481 -10.493 11.673 1.00 96.69 176 GLY A N 1
ATOM 1367 C CA . GLY A 1 176 ? -5.936 -10.512 11.818 1.00 96.69 176 GLY A CA 1
ATOM 1368 C C . GLY A 1 176 ? -6.621 -9.256 11.270 1.00 96.69 176 GLY A C 1
ATOM 1369 O O . GLY A 1 176 ? -7.749 -8.965 11.657 1.00 96.69 176 GLY A O 1
ATOM 1370 N N . ILE A 1 177 ? -5.934 -8.486 10.415 1.00 97.25 177 ILE A N 1
ATOM 1371 C CA . ILE A 1 177 ? -6.505 -7.317 9.732 1.00 97.25 177 ILE A CA 1
ATOM 1372 C C . ILE A 1 177 ? -7.292 -7.758 8.492 1.00 97.25 177 ILE A C 1
ATOM 1374 O O . ILE A 1 177 ? -8.312 -7.154 8.176 1.00 97.25 177 ILE A O 1
ATOM 1378 N N . LEU A 1 178 ? -6.831 -8.812 7.812 1.00 97.75 178 LEU A N 1
ATOM 1379 C CA . LEU A 1 178 ? -7.580 -9.479 6.749 1.00 97.75 178 LEU A CA 1
ATOM 1380 C C . LEU A 1 178 ? -8.248 -10.742 7.281 1.00 97.75 178 LEU A C 1
ATOM 1382 O O . LEU A 1 178 ? -7.583 -11.584 7.893 1.00 97.75 178 LEU A O 1
ATOM 1386 N N . ASP A 1 179 ? -9.530 -10.907 6.969 1.00 96.25 179 ASP A N 1
ATOM 1387 C CA . ASP A 1 179 ? -10.186 -12.205 7.084 1.00 96.25 179 ASP A CA 1
ATOM 1388 C C . ASP A 1 179 ? -9.743 -13.165 5.960 1.00 96.25 179 ASP A C 1
ATOM 1390 O O . ASP A 1 179 ? -9.058 -12.783 5.005 1.00 96.25 179 ASP A O 1
ATOM 1394 N N . GLN A 1 180 ? -10.118 -14.441 6.082 1.00 96.81 180 GLN A N 1
ATOM 1395 C CA . GLN A 1 180 ? -9.709 -15.478 5.133 1.00 96.81 180 GLN A CA 1
ATOM 1396 C C . GLN A 1 180 ? -10.242 -15.226 3.711 1.00 96.81 180 GLN A C 1
ATOM 1398 O O . GLN A 1 180 ? -9.506 -15.424 2.747 1.00 96.81 180 GLN A O 1
ATOM 1403 N N . ASN A 1 181 ? -11.470 -14.723 3.566 1.00 97.69 181 ASN A N 1
ATOM 1404 C CA . ASN A 1 181 ? -12.064 -14.457 2.255 1.00 97.69 181 ASN A CA 1
ATOM 1405 C C . ASN A 1 181 ? -11.393 -13.251 1.579 1.00 97.69 181 ASN A C 1
ATOM 1407 O O . ASN A 1 181 ? -11.133 -13.268 0.377 1.00 97.69 181 ASN A O 1
ATOM 1411 N N . GLN A 1 182 ? -11.108 -12.191 2.340 1.00 97.88 182 GLN A N 1
ATOM 1412 C CA . GLN A 1 182 ? -10.364 -11.026 1.857 1.00 97.88 182 GLN A CA 1
ATOM 1413 C C . GLN A 1 182 ? -8.941 -11.413 1.454 1.00 97.88 182 GLN A C 1
ATOM 1415 O O . GLN A 1 182 ? -8.451 -10.964 0.420 1.00 97.88 182 GLN A O 1
ATOM 1420 N N . ARG A 1 183 ? -8.283 -12.268 2.246 1.00 98.06 183 ARG A N 1
ATOM 1421 C CA . ARG A 1 183 ? -6.957 -12.806 1.929 1.00 98.06 183 ARG A CA 1
ATOM 1422 C C . ARG A 1 183 ? -6.963 -13.556 0.598 1.00 98.06 183 ARG A C 1
ATOM 1424 O O . ARG A 1 183 ? -6.103 -13.281 -0.229 1.00 98.06 183 ARG A O 1
ATOM 1431 N N . GLU A 1 184 ? -7.906 -14.473 0.390 1.00 98.19 184 GLU A N 1
ATOM 1432 C CA . GLU A 1 184 ? -8.006 -15.264 -0.846 1.00 98.19 184 GLU A CA 1
ATOM 1433 C C . GLU A 1 184 ? -8.240 -14.378 -2.072 1.00 9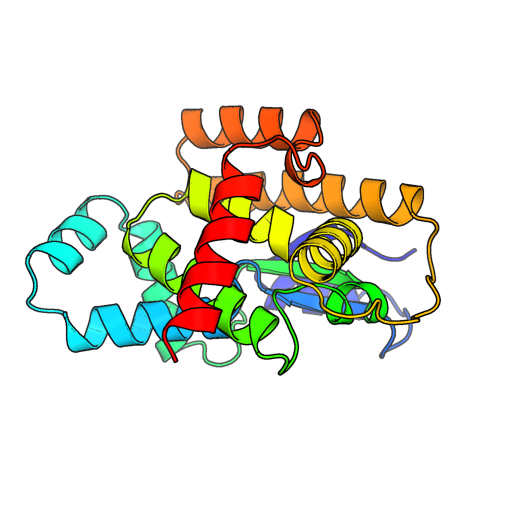8.19 184 GLU A C 1
ATOM 1435 O O . GLU A 1 184 ? -7.499 -14.477 -3.050 1.00 98.19 184 GLU A O 1
ATOM 1440 N N . ARG A 1 185 ? -9.192 -13.437 -1.993 1.00 98.44 185 ARG A N 1
ATOM 1441 C CA . ARG A 1 185 ? -9.453 -12.490 -3.089 1.00 98.44 185 ARG A CA 1
ATOM 1442 C C . ARG A 1 185 ? -8.251 -11.603 -3.399 1.00 98.44 185 ARG A C 1
ATOM 1444 O O . ARG A 1 185 ? -7.969 -11.344 -4.567 1.00 98.44 185 ARG A O 1
ATOM 1451 N N . LEU A 1 186 ? -7.536 -11.123 -2.379 1.00 98.31 186 LEU A N 1
ATOM 1452 C CA . LEU A 1 186 ? -6.329 -10.320 -2.583 1.00 98.31 186 LEU A CA 1
ATOM 1453 C C . LEU A 1 186 ? -5.183 -11.137 -3.174 1.00 98.31 186 LEU A C 1
ATOM 1455 O O . LEU A 1 186 ? -4.480 -10.630 -4.045 1.00 98.31 186 LEU A O 1
ATOM 1459 N N . ASP A 1 187 ? -4.986 -12.376 -2.728 1.00 97.81 187 ASP A N 1
ATOM 1460 C CA . ASP A 1 187 ? -3.933 -13.240 -3.263 1.00 97.81 187 ASP A CA 1
ATOM 1461 C C . ASP A 1 187 ? -4.185 -13.592 -4.737 1.00 97.81 187 ASP A C 1
ATOM 1463 O O . ASP A 1 187 ? -3.264 -13.523 -5.558 1.00 97.81 187 ASP A O 1
ATOM 1467 N N . GLU A 1 188 ? -5.441 -13.863 -5.104 1.00 98.38 188 GLU A N 1
ATOM 1468 C CA . GLU A 1 188 ? -5.851 -14.032 -6.500 1.00 98.38 188 GLU A CA 1
ATOM 1469 C C . GLU A 1 188 ? -5.602 -12.750 -7.309 1.00 98.38 188 GLU A C 1
ATOM 1471 O O . GLU A 1 188 ? -4.962 -12.790 -8.363 1.00 98.38 188 GLU A O 1
ATOM 1476 N N . TRP A 1 189 ? -6.030 -11.597 -6.790 1.00 98.50 189 TRP A N 1
ATOM 1477 C CA . TRP A 1 189 ? -5.865 -10.297 -7.443 1.00 98.50 189 TRP A CA 1
ATOM 1478 C C . TRP A 1 189 ? -4.384 -9.944 -7.681 1.00 98.50 189 TRP A C 1
ATOM 1480 O O . TRP A 1 189 ? -4.020 -9.476 -8.763 1.00 98.50 189 TRP A O 1
ATOM 1490 N N . VAL A 1 190 ? -3.500 -10.223 -6.715 1.00 98.25 190 VAL A N 1
ATOM 1491 C CA . VAL A 1 190 ? -2.041 -10.070 -6.876 1.00 98.25 190 VAL A CA 1
ATOM 1492 C C . VAL A 1 190 ? -1.490 -11.086 -7.875 1.00 98.25 190 VAL A C 1
ATOM 1494 O O . VAL A 1 190 ? -0.641 -10.744 -8.696 1.00 98.25 190 VAL A O 1
ATOM 1497 N N . THR A 1 191 ? -1.965 -12.331 -7.837 1.00 97.38 191 THR A N 1
ATOM 1498 C CA . THR A 1 191 ? -1.528 -13.397 -8.749 1.00 97.38 191 THR A CA 1
ATOM 1499 C C . THR A 1 191 ? -1.860 -13.090 -10.207 1.00 97.38 191 THR A C 1
ATOM 1501 O O . THR A 1 191 ? -1.051 -13.416 -11.077 1.00 97.38 191 THR A O 1
ATOM 1504 N N . GLN A 1 192 ? -2.978 -12.413 -10.455 1.00 97.88 192 GLN A N 1
ATOM 1505 C CA . GLN A 1 192 ? -3.423 -11.946 -11.770 1.00 97.88 192 GLN A CA 1
ATOM 1506 C C . GLN A 1 192 ? -2.818 -10.589 -12.188 1.00 97.88 192 GLN A C 1
ATOM 1508 O O . GLN A 1 192 ? -3.284 -9.993 -13.154 1.00 97.88 192 GLN A O 1
ATOM 1513 N N . ASP A 1 193 ? -1.821 -10.068 -11.461 1.00 97.62 193 ASP A N 1
ATOM 1514 C CA . ASP A 1 193 ? -1.120 -8.810 -11.780 1.00 97.62 193 ASP A CA 1
ATOM 1515 C C . ASP A 1 193 ? -2.040 -7.579 -11.865 1.00 97.62 193 ASP A C 1
ATOM 1517 O O . ASP A 1 193 ? -1.739 -6.570 -12.504 1.00 97.62 193 ASP A O 1
ATOM 1521 N N . ARG A 1 194 ? -3.174 -7.615 -11.155 1.00 98.12 194 ARG A N 1
ATOM 1522 C CA . ARG A 1 194 ? -4.205 -6.569 -11.234 1.00 98.12 194 ARG A CA 1
ATOM 1523 C C . ARG A 1 194 ? -3.747 -5.221 -10.659 1.00 98.12 194 ARG A C 1
ATOM 1525 O O . ARG A 1 194 ? -4.315 -4.191 -10.998 1.00 98.12 194 ARG A O 1
ATOM 1532 N N . HIS A 1 195 ? -2.677 -5.202 -9.862 1.00 96.69 195 HIS A N 1
ATOM 1533 C CA . HIS A 1 195 ? -2.010 -3.977 -9.397 1.00 96.69 195 HIS A CA 1
ATOM 1534 C C . HIS A 1 195 ? -1.230 -3.232 -10.493 1.00 96.69 195 HIS A C 1
ATOM 1536 O O . HIS A 1 195 ? -0.800 -2.098 -10.273 1.00 96.69 195 HIS A O 1
ATOM 1542 N N . GLU A 1 196 ? -1.020 -3.847 -11.656 1.00 96.94 196 GLU A N 1
ATOM 1543 C CA . GLU A 1 196 ? -0.381 -3.225 -12.821 1.00 96.94 196 GLU A CA 1
ATOM 1544 C C . GLU A 1 196 ? -1.369 -2.879 -13.943 1.00 96.94 196 GLU A C 1
ATOM 1546 O O . GLU A 1 196 ? -1.016 -2.119 -14.857 1.00 96.94 196 GLU A O 1
ATOM 1551 N N . ASP A 1 197 ? -2.582 -3.432 -13.868 1.00 96.81 197 ASP A N 1
ATOM 1552 C CA . ASP A 1 197 ? -3.650 -3.283 -14.852 1.00 96.81 197 ASP A CA 1
ATOM 1553 C C . ASP A 1 197 ? -4.386 -1.950 -14.665 1.00 96.81 197 ASP A C 1
ATOM 1555 O O . ASP A 1 197 ? -5.095 -1.714 -13.680 1.00 96.81 197 ASP A O 1
ATOM 1559 N N . THR A 1 198 ? -4.226 -1.072 -15.655 1.00 96.75 198 THR A N 1
ATOM 1560 C CA . THR A 1 198 ? -4.817 0.270 -15.667 1.00 96.75 198 THR A CA 1
ATOM 1561 C C . THR A 1 198 ? -6.318 0.266 -15.939 1.00 96.75 198 THR A C 1
ATOM 1563 O O . THR A 1 198 ? -6.931 1.321 -15.846 1.00 96.75 198 THR A O 1
ATOM 1566 N N . ASN A 1 199 ? -6.914 -0.885 -16.268 1.00 96.75 199 ASN A N 1
ATOM 1567 C CA . ASN A 1 199 ? -8.351 -1.021 -16.529 1.00 96.75 199 ASN A CA 1
ATOM 1568 C C . ASN A 1 199 ? -9.142 -1.482 -15.295 1.00 96.75 199 ASN A C 1
ATOM 1570 O O . ASN A 1 199 ? -10.346 -1.735 -15.382 1.00 96.75 199 ASN A O 1
ATOM 1574 N N . THR A 1 200 ? -8.482 -1.640 -14.147 1.00 97.62 200 THR A N 1
ATOM 1575 C CA . THR A 1 200 ? -9.155 -2.011 -12.899 1.00 97.62 200 THR A CA 1
ATOM 1576 C C . THR A 1 200 ? -9.971 -0.849 -12.338 1.00 97.62 200 THR A C 1
ATOM 1578 O O . THR A 1 200 ? -9.622 0.325 -12.493 1.00 97.62 200 THR A O 1
ATOM 1581 N N . ALA A 1 201 ? -11.059 -1.173 -11.635 1.00 97.25 201 ALA A N 1
ATOM 1582 C CA . ALA A 1 201 ? -11.871 -0.166 -10.958 1.00 97.25 201 ALA A CA 1
ATOM 1583 C C . ALA A 1 201 ? -11.036 0.608 -9.926 1.00 97.25 201 ALA A C 1
ATOM 1585 O O . ALA A 1 201 ? -11.162 1.824 -9.812 1.00 97.25 201 ALA A O 1
ATOM 1586 N N . GLU A 1 202 ? -10.140 -0.079 -9.216 1.00 97.69 202 GLU A N 1
ATOM 1587 C CA . GLU A 1 202 ? -9.255 0.515 -8.221 1.00 97.69 202 GLU A CA 1
ATOM 1588 C C . GLU A 1 202 ? -8.281 1.529 -8.841 1.00 97.69 202 GLU A C 1
ATOM 1590 O O . GLU A 1 202 ? -8.064 2.594 -8.256 1.00 97.69 202 GLU A O 1
ATOM 1595 N N . TYR A 1 203 ? -7.742 1.250 -10.035 1.00 98.00 203 TYR A N 1
ATOM 1596 C CA . TYR A 1 203 ? -6.900 2.198 -10.765 1.00 98.00 203 TYR A CA 1
ATOM 1597 C C . TYR A 1 203 ? -7.692 3.436 -11.203 1.00 98.00 203 TYR A C 1
ATOM 1599 O O . TYR A 1 203 ? -7.263 4.561 -10.943 1.00 98.00 203 TYR A O 1
ATOM 1607 N N . HIS A 1 204 ? -8.872 3.253 -11.805 1.00 97.25 204 HIS A N 1
ATOM 1608 C CA . HIS A 1 204 ? -9.718 4.373 -12.230 1.00 97.25 204 HIS A CA 1
ATOM 1609 C C . HIS A 1 204 ? -10.160 5.248 -11.050 1.00 97.25 204 HIS A C 1
ATOM 1611 O O . HIS A 1 204 ? -10.096 6.473 -11.133 1.00 97.25 204 HIS A O 1
ATOM 1617 N N . GLN A 1 205 ? -10.539 4.638 -9.924 1.00 96.38 205 GLN A N 1
ATOM 1618 C CA . GLN A 1 205 ? -10.882 5.367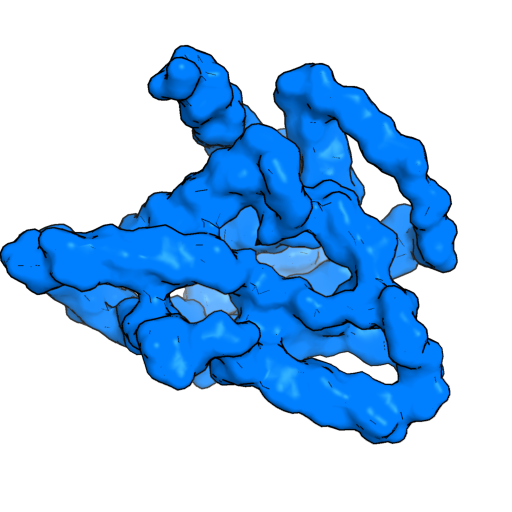 -8.701 1.00 96.38 205 GLN A CA 1
ATOM 1619 C C . GLN A 1 205 ? -9.697 6.164 -8.148 1.00 96.38 205 GLN A C 1
ATOM 1621 O O . GLN A 1 205 ? -9.884 7.285 -7.677 1.00 96.38 205 GLN A O 1
ATOM 1626 N N . LEU A 1 206 ? -8.481 5.608 -8.192 1.00 96.75 206 LEU A N 1
ATOM 1627 C CA . LEU A 1 206 ? -7.274 6.337 -7.804 1.00 96.75 206 LEU A CA 1
ATOM 1628 C C . LEU A 1 206 ? -7.026 7.525 -8.726 1.00 96.75 206 LEU A C 1
ATOM 1630 O O . LEU A 1 206 ? -6.807 8.630 -8.242 1.00 96.75 206 LEU A O 1
ATOM 1634 N N . GLN A 1 207 ? -7.091 7.315 -10.038 1.00 95.94 207 GLN A N 1
ATOM 1635 C CA . GLN A 1 207 ? -6.904 8.381 -11.013 1.00 95.94 207 GLN A CA 1
ATOM 1636 C C . GLN A 1 207 ? -7.931 9.504 -10.817 1.00 95.94 207 GLN A C 1
ATOM 1638 O O . GLN A 1 207 ? -7.550 10.671 -10.791 1.00 95.94 207 GLN A O 1
ATOM 1643 N N . GLN A 1 208 ? -9.210 9.169 -10.630 1.00 95.00 208 GLN A N 1
ATOM 1644 C CA . GLN A 1 208 ? -10.267 10.146 -10.368 1.00 95.00 208 GLN A CA 1
ATOM 1645 C C . GLN A 1 208 ? -10.041 10.888 -9.044 1.00 95.00 208 GLN A C 1
ATOM 1647 O O . GLN A 1 208 ? -10.001 12.115 -9.036 1.00 95.00 208 GLN A O 1
ATOM 1652 N N . GLY A 1 209 ? -9.813 10.167 -7.942 1.00 93.62 209 GLY A N 1
ATOM 1653 C CA . GLY A 1 209 ? -9.604 10.784 -6.629 1.00 93.62 209 GLY A CA 1
ATOM 1654 C C . GLY A 1 209 ? -8.349 11.663 -6.563 1.00 93.62 209 GLY A C 1
ATOM 1655 O O . GLY A 1 209 ? -8.314 12.638 -5.811 1.00 93.62 209 GLY A O 1
ATOM 1656 N N . LEU A 1 210 ? -7.327 11.353 -7.368 1.00 93.06 210 LEU A N 1
ATOM 1657 C CA . LEU A 1 210 ? -6.140 12.191 -7.538 1.00 93.06 210 LEU A CA 1
ATOM 1658 C C . LEU A 1 210 ? -6.379 13.406 -8.446 1.00 93.06 210 LEU A C 1
ATOM 1660 O O . LEU A 1 210 ? -5.647 14.375 -8.312 1.00 93.06 210 LEU A O 1
ATOM 1664 N N . ARG A 1 211 ? -7.373 13.401 -9.341 1.00 90.25 211 ARG A N 1
ATOM 1665 C CA . ARG A 1 211 ? -7.768 14.604 -10.099 1.00 90.25 211 ARG A CA 1
ATOM 1666 C C . ARG A 1 211 ? -8.614 15.540 -9.247 1.00 90.25 211 ARG A C 1
ATOM 1668 O O . ARG A 1 211 ? -8.263 16.696 -9.073 1.00 90.25 211 ARG A O 1
ATOM 1675 N N . GLU A 1 212 ? -9.662 15.015 -8.620 1.00 86.50 212 GLU A N 1
ATOM 1676 C CA . GLU A 1 212 ? -10.607 15.815 -7.828 1.00 86.50 212 GLU A CA 1
ATOM 1677 C C . GLU A 1 212 ? -9.921 16.575 -6.688 1.00 86.50 212 GLU A C 1
ATOM 1679 O O . GLU A 1 212 ? -10.181 17.753 -6.463 1.00 86.50 212 GLU A O 1
ATOM 1684 N N . LYS A 1 213 ? -8.990 15.924 -5.983 1.00 76.31 213 LYS A N 1
ATOM 1685 C CA . LYS A 1 213 ? -8.226 16.585 -4.920 1.00 76.31 213 LYS A CA 1
ATOM 1686 C C . LYS A 1 213 ? -7.188 17.592 -5.463 1.00 76.31 213 LYS A C 1
ATOM 1688 O O . LYS A 1 213 ? -6.689 18.381 -4.673 1.00 76.31 213 LYS A O 1
ATOM 1693 N N . ALA A 1 214 ? -6.826 17.544 -6.752 1.00 70.38 214 ALA A N 1
ATOM 1694 C CA . ALA A 1 214 ? -5.901 18.498 -7.382 1.00 70.38 214 ALA A CA 1
ATOM 1695 C C . ALA A 1 214 ? -6.644 19.744 -7.877 1.00 70.38 214 ALA A C 1
ATOM 1697 O O . ALA A 1 214 ? -6.060 20.824 -7.932 1.00 70.38 214 ALA A O 1
ATOM 1698 N N . ASP A 1 215 ? -7.923 19.597 -8.208 1.00 69.81 215 ASP A N 1
ATOM 1699 C CA . ASP A 1 215 ? -8.773 20.700 -8.655 1.00 69.81 215 ASP A CA 1
ATOM 1700 C C . ASP A 1 215 ? -9.464 21.417 -7.476 1.00 69.81 215 ASP A C 1
ATOM 1702 O O . ASP A 1 215 ? -9.918 22.549 -7.618 1.00 69.81 215 ASP A O 1
ATOM 1706 N N . GLY A 1 216 ? -9.556 20.761 -6.310 1.00 58.88 216 GLY A N 1
ATOM 1707 C CA . GLY A 1 216 ? -10.233 21.260 -5.105 1.00 58.88 216 GLY A CA 1
ATOM 1708 C C . GLY A 1 216 ? -9.361 21.971 -4.055 1.00 58.88 216 GLY A C 1
ATOM 1709 O O . GLY A 1 216 ? -9.874 22.258 -2.973 1.00 58.88 216 GLY A O 1
ATOM 1710 N N . GLU A 1 217 ? -8.077 22.228 -4.331 1.00 51.09 217 GLU A N 1
ATOM 1711 C CA . GLU A 1 217 ? -7.213 23.153 -3.559 1.00 51.09 217 GLU A CA 1
ATOM 1712 C C . GLU A 1 217 ? -6.771 24.307 -4.458 1.00 51.09 217 GLU A C 1
ATOM 1714 O O . GLU A 1 217 ? -6.739 25.452 -3.955 1.00 51.09 217 GLU A O 1
#

pLDDT: mean 90.57, std 10.9, range [48.97, 98.75]

Radius of gyration: 16.65 Å; chains: 1; bounding box: 47×39×38 Å

Foldseek 3Di:
DDPALDKAQQLVVVVVVVVDPDDDPFKDWAFQQHLLLLQLLLVVCVVCVVPPLSVVLCVVQVLLVVLSPCCVVVVVRRRTMIGIHTPLLQVLALCDDDDPLSVLLSNVLSVCSSNLPPLLSLLSSLLRSQNLSSQVLCVLVVHDGDPDDDPDPPVVSLVSSLSSSLVVLVNCVVSVSDDPVSSVVSNVCSVVVVSNDCPDPSNVVSSVSSVVVVVVD

Secondary structure (DSSP, 8-state):
---TT-EEEHHHHHHHHHHS---TTTEEEEESS-HHHHHHHHHHHHHTTTSHHHHHHHHH-HHHHHHHHHTTT-TT-SSSEEEEEEHHHHHHSTTSSS-HHHHHHHHHHHHHHHHT-HHHHHHHHHHHHSHHHHHHHHHHTTPPP-----SS-HHHHHHHHHHHHHHHHHHHHHTTSS-HHHHHHHHHHHHTTTTT-TTSHHHHHHHHHHHHHHH--